Protein AF-A0AAD8SFW3-F1 (afdb_monomer_lite)

Foldseek 3Di:
DDDDDDDDDDDDDDDDDDDDDDDDDDDDDDDDDDDDDDDDDDDDPPPPPPDPPPDDPDDFDKDKAAAAADDALEKEKQKAKDFDPPVPLKIKIWMFIAHNLLDTAKIKIAIDGRDDRLARRLVNLLVSLVVCCVPPLATEYEYEYAPPVNLCVLVVVDDDDPDDPVSSVSSNVSCVSYPHYDYDYGHPVHSVLRVVSHVVNVVDPDIDMDGGPDDDDPSSVVSSVCNSVGPIDMDGDDDDPDDDPDDDDDDDDDDDDDDPVVCVVVLVPDFQEDEQQPPAQQQPALRQVSHHCCVQQVLQSVQFDPVNSVDHTLNNVLVVCVVVRSDPDRDPSNVVSCVVCVSSSPRYDHDYD

Radius of gyration: 29.48 Å; chains: 1; bounding box: 60×70×90 Å

pLDDT: mean 71.52, std 24.89, range [21.16, 98.81]

Structure (mmCIF, N/CA/C/O backbone):
data_AF-A0AAD8SFW3-F1
#
_entry.id   AF-A0AAD8SFW3-F1
#
loop_
_atom_site.group_PDB
_atom_site.id
_atom_site.type_symbol
_atom_site.label_atom_id
_atom_site.label_alt_id
_atom_site.label_comp_id
_atom_site.label_asym_id
_atom_site.label_entity_id
_atom_site.label_seq_id
_atom_site.pdbx_PDB_ins_code
_atom_site.Cartn_x
_atom_site.Cartn_y
_atom_site.Cartn_z
_atom_site.occupancy
_atom_site.B_iso_or_equiv
_atom_site.auth_seq_id
_atom_site.auth_comp_id
_atom_site.auth_asym_id
_atom_site.auth_atom_id
_atom_site.pdbx_PDB_model_num
ATOM 1 N N . MET A 1 1 ? 11.409 6.022 -32.462 1.00 31.89 1 MET A N 1
ATOM 2 C CA . MET A 1 1 ? 11.785 7.449 -32.477 1.00 31.89 1 MET A CA 1
ATOM 3 C C . MET A 1 1 ? 10.819 8.184 -33.381 1.00 31.89 1 MET A C 1
ATOM 5 O O . MET A 1 1 ? 10.767 7.868 -34.560 1.00 31.89 1 MET A O 1
ATOM 9 N N . ALA A 1 2 ? 10.057 9.120 -32.831 1.00 23.20 2 ALA A N 1
ATOM 10 C CA . ALA A 1 2 ? 9.425 10.184 -33.595 1.00 23.20 2 ALA A CA 1
ATOM 11 C C . ALA A 1 2 ? 9.754 11.483 -32.854 1.00 23.20 2 ALA A C 1
ATOM 13 O O . ALA A 1 2 ? 9.247 11.713 -31.761 1.00 23.20 2 ALA A O 1
ATOM 14 N N . CYS A 1 3 ? 10.660 12.269 -33.429 1.00 22.59 3 CYS A N 1
ATOM 15 C CA . CYS A 1 3 ? 10.804 13.694 -33.163 1.00 22.59 3 CYS A CA 1
ATOM 16 C C . CYS A 1 3 ? 10.532 14.407 -34.487 1.00 22.59 3 CYS A C 1
ATOM 18 O O . CYS A 1 3 ? 10.981 13.957 -35.543 1.00 22.59 3 CYS A O 1
ATOM 20 N N . LEU A 1 4 ? 9.746 15.475 -34.401 1.00 23.44 4 LEU A N 1
ATOM 21 C CA . LEU A 1 4 ? 9.366 16.354 -35.497 1.00 23.44 4 LEU A CA 1
ATOM 22 C C . LEU A 1 4 ? 10.512 17.299 -35.904 1.00 23.44 4 LEU A C 1
ATOM 24 O O . LEU A 1 4 ? 11.440 17.549 -35.139 1.00 23.44 4 LEU A O 1
ATOM 28 N N . LEU A 1 5 ? 10.366 17.775 -37.145 1.00 21.16 5 LEU A N 1
ATOM 29 C CA . LEU A 1 5 ? 11.136 18.738 -37.954 1.00 21.16 5 LEU A CA 1
ATOM 30 C C . LEU A 1 5 ? 11.333 20.104 -37.245 1.00 21.16 5 LEU A C 1
ATOM 32 O O . LEU A 1 5 ? 10.728 20.318 -36.201 1.00 21.16 5 LEU A O 1
ATOM 36 N N . VAL A 1 6 ? 12.194 21.044 -37.684 1.00 24.83 6 VAL A N 1
ATOM 37 C CA . VAL A 1 6 ? 12.103 22.014 -38.824 1.00 24.83 6 VAL A CA 1
ATOM 38 C C . VAL A 1 6 ? 13.422 22.876 -38.830 1.00 24.83 6 VAL A C 1
ATOM 40 O O . VAL A 1 6 ? 14.080 22.873 -37.791 1.00 24.83 6 VAL A O 1
ATOM 43 N N . PRO A 1 7 ? 13.786 23.759 -39.805 1.00 27.58 7 PRO A N 1
ATOM 44 C CA . PRO A 1 7 ? 13.896 23.710 -41.274 1.00 27.58 7 PRO A CA 1
ATOM 45 C C . PRO A 1 7 ? 15.329 23.991 -41.818 1.00 27.58 7 PRO A C 1
ATOM 47 O O . PRO A 1 7 ? 16.281 24.289 -41.104 1.00 27.58 7 PRO A O 1
ATOM 50 N N . TYR A 1 8 ? 15.401 23.943 -43.148 1.00 24.30 8 TYR A N 1
ATOM 51 C CA . TYR A 1 8 ? 16.516 24.089 -44.082 1.00 24.30 8 TYR A CA 1
ATOM 52 C C . TYR A 1 8 ? 16.618 25.523 -44.665 1.00 24.30 8 TYR A C 1
ATOM 54 O O . TYR A 1 8 ? 15.587 26.139 -44.925 1.00 24.30 8 TYR A O 1
ATOM 62 N N . PHE A 1 9 ? 17.832 25.990 -44.982 1.00 26.64 9 PHE A N 1
ATOM 63 C CA . PHE A 1 9 ? 18.164 27.007 -46.008 1.00 26.64 9 PHE A CA 1
ATOM 64 C C . PHE A 1 9 ? 19.494 26.532 -46.657 1.00 26.64 9 PHE A C 1
ATOM 66 O O . PHE A 1 9 ? 20.459 26.325 -45.932 1.00 26.64 9 PHE A O 1
ATOM 73 N N . ALA A 1 10 ? 19.515 26.010 -47.900 1.00 27.00 10 ALA A N 1
ATOM 74 C CA . ALA A 1 10 ? 19.710 26.709 -49.196 1.00 27.00 10 ALA A CA 1
ATOM 75 C C . ALA A 1 10 ? 21.107 27.385 -49.313 1.00 27.00 10 ALA A C 1
ATOM 77 O O . ALA A 1 10 ? 21.409 28.221 -48.475 1.00 27.00 10 ALA A O 1
ATOM 78 N N . GLN A 1 11 ? 22.025 27.158 -50.274 1.00 30.61 11 GLN A N 1
ATOM 79 C CA . GLN A 1 11 ? 22.131 26.445 -51.572 1.00 30.61 11 GLN A CA 1
ATOM 80 C C . GLN A 1 11 ? 23.660 26.156 -51.871 1.00 30.61 11 GLN A C 1
ATOM 82 O O . GLN A 1 11 ? 24.417 26.035 -50.913 1.00 30.61 11 GLN A O 1
ATOM 87 N N . PRO A 1 12 ? 24.185 26.076 -53.124 1.00 36.91 12 PRO A N 1
ATOM 88 C CA . PRO A 1 12 ? 24.335 24.847 -53.926 1.00 36.91 12 PRO A CA 1
ATOM 89 C C . PRO A 1 12 ? 25.779 24.625 -54.437 1.00 36.91 12 PRO A C 1
ATOM 91 O O . PRO A 1 12 ? 26.461 25.595 -54.719 1.00 36.91 12 PRO A O 1
ATOM 94 N N . TRP A 1 13 ? 26.227 23.397 -54.722 1.00 28.86 13 TRP A N 1
ATOM 95 C CA . TRP A 1 13 ? 27.316 23.200 -55.700 1.00 28.86 13 TRP A CA 1
ATOM 96 C C . TRP A 1 13 ? 27.111 21.930 -56.532 1.00 28.86 13 TRP A C 1
ATOM 98 O O . TRP A 1 13 ? 26.645 20.899 -56.051 1.00 28.86 13 TRP A O 1
ATOM 108 N N . CYS A 1 14 ? 27.403 22.103 -57.818 1.00 29.02 14 CYS A N 1
ATOM 109 C CA . CYS A 1 14 ? 27.138 21.254 -58.969 1.00 29.02 14 CYS A CA 1
ATOM 110 C C . CYS A 1 14 ? 28.052 20.023 -59.065 1.00 29.02 14 CYS A C 1
ATOM 112 O O . CYS A 1 14 ? 29.173 20.035 -58.565 1.00 29.02 14 CYS A O 1
ATOM 114 N N . GLY A 1 15 ? 27.622 19.032 -59.855 1.00 31.25 15 GLY A N 1
ATOM 115 C CA . GLY A 1 15 ? 28.530 18.089 -60.518 1.00 31.25 15 GLY A CA 1
ATOM 116 C C . GLY A 1 15 ? 28.083 16.633 -60.444 1.00 31.25 15 GLY A C 1
ATOM 117 O O . GLY A 1 15 ? 28.417 15.925 -59.502 1.00 31.25 15 GLY A O 1
ATOM 118 N N . ALA A 1 16 ? 27.360 16.172 -61.465 1.00 35.22 16 ALA A N 1
ATOM 119 C CA . ALA A 1 16 ? 27.110 14.752 -61.700 1.00 35.22 16 ALA A CA 1
ATOM 120 C C . ALA A 1 16 ? 28.312 14.103 -62.419 1.00 35.22 16 ALA A C 1
ATOM 122 O O . ALA A 1 16 ? 28.807 14.690 -63.383 1.00 35.22 16 ALA A O 1
ATOM 123 N N . PRO A 1 17 ? 28.749 12.891 -62.027 1.00 41.34 17 PRO A N 1
ATOM 124 C CA . PRO A 1 17 ? 29.583 12.037 -62.868 1.00 41.34 17 PRO A CA 1
ATOM 125 C C . PRO A 1 17 ? 28.771 10.942 -63.613 1.00 41.34 17 PRO A C 1
ATOM 127 O O . PRO A 1 17 ? 27.647 10.628 -63.215 1.00 41.34 17 PRO A O 1
ATOM 130 N N . PRO A 1 18 ? 29.323 10.388 -64.716 1.00 39.62 18 PRO A N 1
ATOM 131 C CA . PRO A 1 18 ? 28.601 9.679 -65.786 1.00 39.62 18 PRO A CA 1
ATOM 132 C C . PRO A 1 18 ? 28.356 8.172 -65.524 1.00 39.62 18 PRO A C 1
ATOM 134 O O . PRO A 1 18 ? 28.901 7.613 -64.570 1.00 39.62 18 PRO A O 1
ATOM 137 N N . PRO A 1 19 ? 27.550 7.490 -66.373 1.00 37.00 19 PRO A N 1
ATOM 138 C CA . PRO A 1 19 ? 27.177 6.087 -66.181 1.00 37.00 19 PRO A CA 1
ATOM 139 C C . PRO A 1 19 ? 28.308 5.116 -66.552 1.00 37.00 19 PRO A C 1
ATOM 141 O O . PRO A 1 19 ? 28.895 5.206 -67.629 1.00 37.00 19 PRO A O 1
ATOM 144 N N . PHE A 1 20 ? 28.571 4.138 -65.680 1.00 35.88 20 PHE A N 1
ATOM 145 C CA . PHE A 1 20 ? 29.463 3.015 -65.975 1.00 35.88 20 PHE A CA 1
ATOM 146 C C . PHE A 1 20 ? 28.737 1.938 -66.792 1.00 35.88 20 PHE A C 1
ATOM 148 O O . PHE A 1 20 ? 27.695 1.418 -66.393 1.00 35.88 20 PHE A O 1
ATOM 155 N N . GLN A 1 21 ? 29.325 1.616 -67.942 1.00 32.81 21 GLN A N 1
ATOM 156 C CA . GLN A 1 21 ? 28.931 0.547 -68.852 1.00 32.81 21 GLN A CA 1
ATOM 157 C C . GLN A 1 21 ? 29.228 -0.833 -68.242 1.00 32.81 21 GLN A C 1
ATOM 159 O O . GLN A 1 21 ? 30.317 -1.078 -67.725 1.00 32.81 21 GLN A O 1
ATOM 164 N N . LEU A 1 22 ? 28.260 -1.745 -68.343 1.00 35.44 22 LEU A N 1
ATOM 165 C CA . LEU A 1 22 ? 28.424 -3.174 -68.074 1.00 35.44 22 LEU A CA 1
ATOM 166 C C . LEU A 1 22 ? 29.037 -3.854 -69.306 1.00 35.44 22 LEU A C 1
ATOM 168 O O . LEU A 1 22 ? 28.441 -3.832 -70.381 1.00 35.44 22 LEU A O 1
ATOM 172 N N . ALA A 1 23 ? 30.191 -4.497 -69.131 1.00 34.91 23 ALA A N 1
ATOM 173 C CA . ALA A 1 23 ? 30.718 -5.496 -70.059 1.00 34.91 23 ALA A CA 1
ATOM 174 C C . ALA A 1 23 ? 30.556 -6.902 -69.438 1.00 34.91 23 ALA A C 1
ATOM 176 O O . ALA A 1 23 ? 30.765 -7.053 -68.231 1.00 34.91 23 ALA A O 1
ATOM 177 N N . PRO A 1 24 ? 30.175 -7.932 -70.216 1.00 36.75 24 PRO A N 1
ATOM 178 C CA . PRO A 1 24 ? 29.921 -9.274 -69.702 1.00 36.75 24 PRO A CA 1
ATOM 179 C C . PRO A 1 24 ? 31.229 -10.057 -69.520 1.00 36.75 24 PRO A C 1
ATOM 181 O O . PRO A 1 24 ? 32.057 -10.124 -70.428 1.00 36.75 24 PRO A O 1
ATOM 184 N N . THR A 1 25 ? 31.405 -10.692 -68.362 1.00 39.25 25 THR A N 1
ATOM 185 C CA . THR A 1 25 ? 32.461 -11.690 -68.144 1.00 39.25 25 THR A CA 1
ATOM 186 C C . THR A 1 25 ? 31.960 -13.092 -68.520 1.00 39.25 25 THR A C 1
ATOM 188 O O . THR A 1 25 ? 30.795 -13.418 -68.277 1.00 39.25 25 THR A O 1
ATOM 191 N N . PRO A 1 26 ? 32.807 -13.941 -69.130 1.00 35.34 26 PRO A N 1
ATOM 192 C CA . PRO A 1 26 ? 32.403 -15.262 -69.590 1.00 35.34 26 PRO A CA 1
ATOM 193 C C . PRO A 1 26 ? 32.266 -16.266 -68.438 1.00 35.34 26 PRO A C 1
ATOM 195 O O . PRO A 1 26 ? 33.060 -16.313 -67.499 1.00 35.34 26 PRO A O 1
ATOM 198 N N . TYR A 1 27 ? 31.234 -17.093 -68.572 1.00 35.59 27 TYR A N 1
ATOM 199 C CA . TYR A 1 27 ? 30.859 -18.208 -67.713 1.00 35.59 27 TYR A CA 1
ATOM 200 C C . TYR A 1 27 ? 31.975 -19.267 -67.689 1.00 35.59 27 TYR A C 1
ATOM 202 O O . TYR A 1 27 ? 32.195 -19.960 -68.680 1.00 35.59 27 TYR A O 1
ATOM 210 N N . GLN A 1 28 ? 32.680 -19.406 -66.563 1.00 37.94 28 GLN A N 1
ATOM 211 C CA . GLN A 1 28 ? 33.540 -20.562 -66.309 1.00 37.94 28 GLN A CA 1
ATOM 212 C C . GLN A 1 28 ? 32.810 -21.557 -65.404 1.00 37.94 28 GLN A C 1
ATOM 214 O O . GLN A 1 28 ? 32.357 -21.242 -64.304 1.00 37.94 28 GLN A O 1
ATOM 219 N N . SER A 1 29 ? 32.677 -22.767 -65.933 1.00 36.91 29 SER A N 1
ATOM 220 C CA . SER A 1 29 ? 32.049 -23.945 -65.348 1.00 36.91 29 SER A CA 1
ATOM 221 C C . SER A 1 29 ? 32.634 -24.313 -63.983 1.00 36.91 29 SER A C 1
ATOM 223 O O . SER A 1 29 ? 33.841 -24.489 -63.822 1.00 36.91 29 SER A O 1
ATOM 225 N N . ARG A 1 30 ? 31.739 -24.479 -63.008 1.00 38.41 30 ARG A N 1
ATOM 226 C CA . ARG A 1 30 ? 32.016 -24.920 -61.639 1.00 38.41 30 ARG A CA 1
ATOM 227 C C . ARG A 1 30 ? 32.272 -26.437 -61.613 1.00 38.41 30 ARG A C 1
ATOM 229 O O . ARG A 1 30 ? 31.431 -27.170 -62.130 1.00 38.41 30 ARG A O 1
ATOM 236 N N . PRO A 1 31 ? 33.349 -26.942 -60.986 1.00 35.19 31 PRO A N 1
ATOM 237 C CA . PRO A 1 31 ? 33.505 -28.375 -60.778 1.00 35.19 31 PRO A CA 1
ATOM 238 C C . PRO A 1 31 ? 32.542 -28.867 -59.688 1.00 35.19 31 PRO A C 1
ATOM 240 O O . PRO A 1 31 ? 32.477 -28.325 -58.583 1.00 35.19 31 PRO A O 1
ATOM 243 N N . THR A 1 32 ? 31.767 -29.894 -60.027 1.00 38.81 32 THR A N 1
ATOM 244 C CA . THR A 1 32 ? 30.905 -30.662 -59.126 1.00 38.81 32 THR A CA 1
ATOM 245 C C . THR A 1 32 ? 31.756 -31.605 -58.278 1.00 38.81 32 THR A C 1
ATOM 247 O O . THR A 1 32 ? 32.408 -32.494 -58.821 1.00 38.81 32 THR A O 1
ATOM 250 N N . PHE A 1 33 ? 31.734 -31.441 -56.955 1.00 39.50 33 PHE A N 1
ATOM 251 C CA . PHE A 1 33 ? 32.296 -32.420 -56.022 1.00 39.50 33 PHE A CA 1
ATOM 252 C C . PHE A 1 33 ? 31.207 -33.419 -55.593 1.00 39.50 33 PHE A C 1
ATOM 254 O O . PHE A 1 33 ? 30.096 -32.985 -55.273 1.00 39.50 33 PHE A O 1
ATOM 261 N N . PRO A 1 34 ? 31.487 -34.736 -55.579 1.00 37.38 34 PRO A N 1
ATOM 262 C CA . PRO A 1 34 ? 30.536 -35.738 -55.118 1.00 37.38 34 PRO A CA 1
ATOM 263 C C . PRO A 1 34 ? 30.341 -35.670 -53.598 1.00 37.38 34 PRO A C 1
ATOM 265 O O . PRO A 1 34 ? 31.272 -35.429 -52.830 1.00 37.38 34 PRO A O 1
ATOM 268 N N . CYS A 1 35 ? 29.092 -35.882 -53.190 1.00 39.84 35 CYS A N 1
ATOM 269 C CA . CY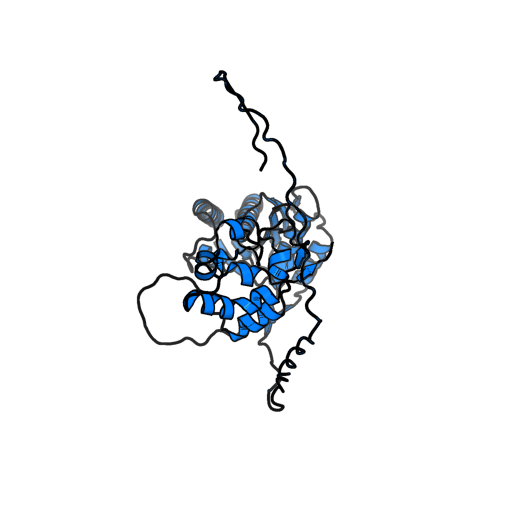S A 1 35 ? 28.620 -35.887 -51.814 1.00 39.84 35 CYS A CA 1
ATOM 270 C C . CYS A 1 35 ? 29.275 -37.034 -51.026 1.00 39.84 35 CYS A C 1
ATOM 272 O O . CYS A 1 35 ? 28.999 -38.203 -51.292 1.00 39.84 35 CYS A O 1
ATOM 274 N N . SER A 1 36 ? 30.134 -36.707 -50.061 1.00 42.06 36 SER A N 1
ATOM 275 C CA . SER A 1 36 ? 30.595 -37.639 -49.034 1.00 42.06 36 SER A CA 1
ATOM 276 C C . SER A 1 36 ? 29.879 -37.348 -47.712 1.00 42.06 36 SER A C 1
ATOM 278 O O . SER A 1 36 ? 29.764 -36.213 -47.251 1.00 42.06 36 SER A O 1
ATOM 280 N N . SER A 1 37 ? 29.337 -38.423 -47.150 1.00 45.81 37 SER A N 1
ATOM 281 C CA . SER A 1 37 ? 28.592 -38.549 -45.899 1.00 45.81 37 SER A CA 1
ATOM 282 C C . SER A 1 37 ? 29.143 -37.702 -44.747 1.00 45.81 37 SER A C 1
ATOM 284 O O . SER A 1 37 ? 30.273 -37.900 -44.300 1.00 45.81 37 SER A O 1
ATOM 286 N N . SER A 1 38 ? 28.309 -36.807 -44.216 1.00 42.53 38 SER A N 1
ATOM 287 C CA . SER A 1 38 ? 28.567 -36.124 -42.946 1.00 42.53 38 SER A CA 1
ATOM 288 C C . SER A 1 38 ? 28.472 -37.127 -41.785 1.00 42.53 38 SER A C 1
ATOM 290 O O . SER A 1 38 ? 27.489 -37.869 -41.730 1.00 42.53 38 SER A O 1
ATOM 292 N N . PRO A 1 39 ? 29.435 -37.179 -40.847 1.00 44.53 39 PRO A N 1
ATOM 293 C CA . PRO A 1 39 ? 29.299 -38.017 -39.663 1.00 44.53 39 PRO A CA 1
ATOM 294 C C . PRO A 1 39 ? 28.184 -37.468 -38.765 1.00 44.53 39 PRO A C 1
ATOM 296 O O . PRO A 1 39 ? 28.120 -36.270 -38.483 1.00 44.53 39 PRO A O 1
ATOM 299 N N . SER A 1 40 ? 27.291 -38.353 -38.325 1.00 47.62 40 SER A N 1
ATOM 300 C CA . SER A 1 40 ? 26.249 -38.055 -37.343 1.00 47.62 40 SER A CA 1
ATOM 301 C C . SER A 1 40 ? 26.862 -37.532 -36.035 1.00 47.62 40 SER A C 1
ATOM 303 O O . SER A 1 40 ? 27.900 -38.049 -35.610 1.00 47.62 40 SER A O 1
ATOM 305 N N . PRO A 1 41 ? 26.239 -36.541 -35.370 1.00 43.41 41 PRO A N 1
ATOM 306 C CA . PRO A 1 41 ? 26.734 -36.038 -34.094 1.00 43.41 41 PRO A CA 1
ATOM 307 C C . PRO A 1 41 ? 26.758 -37.166 -33.049 1.00 43.41 41 PRO A C 1
ATOM 309 O O . PRO A 1 41 ? 25.854 -38.008 -33.047 1.00 43.41 41 PRO A O 1
ATOM 312 N N . PRO A 1 42 ? 27.763 -37.203 -32.154 1.00 45.94 42 PRO A N 1
ATOM 313 C CA . PRO A 1 42 ? 27.807 -38.201 -31.094 1.00 45.94 42 PRO A CA 1
ATOM 314 C C . PRO A 1 42 ? 26.565 -38.071 -30.195 1.00 45.94 42 PRO A C 1
ATOM 316 O O . PRO A 1 42 ? 26.091 -36.951 -29.963 1.00 45.94 42 PRO A O 1
ATOM 319 N N . PRO A 1 43 ? 26.019 -39.188 -29.679 1.00 43.66 43 PRO A N 1
ATOM 320 C CA . PRO A 1 43 ? 24.893 -39.140 -28.760 1.00 43.66 43 PRO A CA 1
ATOM 321 C C . PRO A 1 43 ? 25.272 -38.317 -27.525 1.00 43.66 43 PRO A C 1
ATOM 323 O O . PRO A 1 43 ? 26.345 -38.490 -26.943 1.00 43.66 43 PRO A O 1
ATOM 326 N N . LYS A 1 44 ? 24.387 -37.393 -27.136 1.00 38.19 44 LYS A N 1
ATOM 327 C CA . LYS A 1 44 ? 24.544 -36.603 -25.911 1.00 38.19 44 LYS A CA 1
ATOM 328 C C . LYS A 1 44 ? 24.658 -37.569 -24.723 1.00 38.19 44 LYS A C 1
ATOM 330 O O . LYS A 1 44 ? 23.813 -38.460 -24.626 1.00 38.19 44 LYS A O 1
ATOM 335 N N . PRO A 1 45 ? 25.631 -37.407 -23.809 1.00 32.50 45 PRO A N 1
ATOM 336 C CA . PRO A 1 45 ? 25.650 -38.188 -22.582 1.00 32.50 45 PRO A CA 1
ATOM 337 C C . PRO A 1 45 ? 24.355 -37.920 -21.809 1.00 32.50 45 PRO A C 1
ATOM 339 O O . PRO A 1 45 ? 24.081 -36.798 -21.378 1.00 32.50 45 PRO A O 1
ATOM 342 N N . SER A 1 46 ? 23.528 -38.954 -21.676 1.00 36.00 46 SER A N 1
ATOM 343 C CA . SER A 1 46 ? 22.351 -38.947 -20.820 1.00 36.00 46 SER A CA 1
ATOM 344 C C . SER A 1 46 ? 22.824 -39.016 -19.372 1.00 36.00 46 SER A C 1
ATOM 346 O O . SER A 1 46 ? 22.975 -40.096 -18.802 1.00 36.00 46 SER A O 1
ATOM 348 N N . TYR A 1 47 ? 23.099 -37.864 -18.769 1.00 32.53 47 TYR A N 1
ATOM 349 C CA . TYR A 1 47 ? 23.270 -37.787 -17.325 1.00 32.53 47 TYR A CA 1
ATOM 350 C C . TYR A 1 47 ? 21.895 -37.949 -16.673 1.00 32.53 47 TYR A C 1
ATOM 352 O O . TYR A 1 47 ? 21.176 -36.977 -16.452 1.00 32.53 47 TYR A O 1
ATOM 360 N N . SER A 1 48 ? 21.505 -39.190 -16.379 1.00 37.78 48 SER A N 1
ATOM 361 C CA . SER A 1 48 ? 20.452 -39.441 -15.402 1.00 37.78 48 SER A CA 1
ATOM 362 C C . SER A 1 48 ? 21.028 -39.115 -14.026 1.00 37.78 48 SER A C 1
ATOM 364 O O . SER A 1 48 ? 21.785 -39.905 -13.460 1.00 37.78 48 SER A O 1
ATOM 366 N N . PHE A 1 49 ? 20.698 -37.946 -13.481 1.00 34.78 49 PHE A N 1
ATOM 367 C CA . PHE A 1 49 ? 20.857 -37.715 -12.050 1.00 34.78 49 PHE A CA 1
ATOM 368 C C . PHE A 1 49 ? 19.864 -38.630 -11.328 1.00 34.78 49 PHE A C 1
ATOM 370 O O . PHE A 1 49 ? 18.706 -38.279 -11.122 1.00 34.78 49 PHE A O 1
ATOM 377 N N . SER A 1 50 ? 20.308 -39.838 -10.982 1.00 42.00 50 SER A N 1
ATOM 378 C CA . SER A 1 50 ? 19.619 -40.663 -9.998 1.00 42.00 50 SER A CA 1
ATOM 379 C C . SER A 1 50 ? 19.739 -39.940 -8.662 1.00 42.00 50 SER A C 1
ATOM 381 O O . SER A 1 50 ? 20.809 -39.944 -8.054 1.00 42.00 50 SER A O 1
ATOM 383 N N . LEU A 1 51 ? 18.664 -39.287 -8.218 1.00 43.34 51 LEU A N 1
ATOM 384 C CA . LEU A 1 51 ? 18.564 -38.801 -6.844 1.00 43.34 51 LEU A CA 1
ATOM 385 C C . LEU A 1 51 ? 18.806 -39.993 -5.909 1.00 43.34 51 LEU A C 1
ATOM 387 O O . LEU A 1 51 ? 18.237 -41.065 -6.118 1.00 43.34 51 LEU A O 1
ATOM 391 N N . SER A 1 52 ? 19.691 -39.837 -4.922 1.00 43.72 52 SER A N 1
ATOM 392 C CA . SER A 1 52 ? 19.967 -40.905 -3.961 1.00 43.72 52 SER A CA 1
ATOM 393 C C . SER A 1 52 ? 18.658 -41.360 -3.303 1.00 43.72 52 SER A C 1
ATOM 395 O O . SER A 1 52 ? 17.940 -40.508 -2.778 1.00 43.72 52 SER A O 1
ATOM 397 N N . PRO A 1 53 ? 18.363 -42.671 -3.233 1.00 53.06 53 PRO A N 1
ATOM 398 C CA . PRO A 1 53 ? 17.174 -43.187 -2.546 1.00 53.06 53 PRO A CA 1
ATOM 399 C C . PRO A 1 53 ? 17.154 -42.895 -1.031 1.00 53.06 53 PRO A C 1
ATOM 401 O O . PRO A 1 53 ? 16.148 -43.134 -0.375 1.00 53.06 53 PRO A O 1
ATOM 404 N N . ALA A 1 54 ? 18.251 -42.354 -0.484 1.00 53.38 54 ALA A N 1
ATOM 405 C CA . ALA A 1 54 ? 18.390 -41.888 0.895 1.00 53.38 54 ALA A CA 1
ATOM 406 C C . ALA A 1 54 ? 18.178 -40.367 1.078 1.00 53.38 54 ALA A C 1
ATOM 408 O O . ALA A 1 54 ? 18.384 -39.854 2.176 1.00 53.38 54 ALA A O 1
ATOM 409 N N . ALA A 1 55 ? 17.830 -39.617 0.025 1.00 41.66 55 ALA A N 1
ATOM 410 C CA . ALA A 1 55 ? 17.512 -38.200 0.168 1.00 41.66 55 ALA A CA 1
ATOM 411 C C . ALA A 1 55 ? 16.145 -38.055 0.853 1.00 41.66 55 ALA A C 1
ATOM 413 O O . ALA A 1 55 ? 15.121 -38.422 0.276 1.00 41.66 55 ALA A O 1
ATOM 414 N N . GLU A 1 56 ? 16.124 -37.525 2.079 1.00 49.44 56 GLU A N 1
ATOM 415 C CA . GLU A 1 56 ? 14.859 -37.172 2.722 1.00 49.44 56 GLU A CA 1
ATOM 416 C C . GLU A 1 56 ? 14.079 -36.173 1.849 1.00 49.44 56 GLU A C 1
ATOM 418 O O . GLU A 1 56 ? 14.692 -35.287 1.235 1.00 49.44 56 GLU A O 1
ATOM 423 N N . PRO A 1 57 ? 12.736 -36.281 1.781 1.00 48.88 57 PRO A N 1
ATOM 424 C CA . PRO A 1 57 ? 11.922 -35.326 1.048 1.00 48.88 57 PRO A CA 1
ATOM 425 C C . PRO A 1 57 ? 12.233 -33.912 1.530 1.00 48.88 57 PRO A C 1
ATOM 427 O O . PRO A 1 57 ? 12.210 -33.640 2.731 1.00 48.88 57 PRO A O 1
ATOM 430 N N . PHE A 1 58 ? 12.506 -32.998 0.600 1.00 48.12 58 PHE A N 1
ATOM 431 C CA . PHE A 1 58 ? 12.685 -31.594 0.945 1.00 48.12 58 PHE A CA 1
ATOM 432 C C . PHE A 1 58 ? 11.424 -31.085 1.655 1.00 48.12 58 PHE A C 1
ATOM 434 O O . PHE A 1 58 ? 10.373 -30.936 1.033 1.00 48.12 58 PHE A O 1
ATOM 441 N N . GLN A 1 59 ? 11.535 -30.814 2.958 1.00 54.56 59 GLN A N 1
ATOM 442 C CA . GLN A 1 59 ? 10.488 -30.164 3.736 1.00 54.56 59 GLN A CA 1
ATOM 443 C C . GLN A 1 59 ? 10.793 -28.666 3.821 1.00 54.56 59 GLN A C 1
ATOM 445 O O . GLN A 1 59 ? 11.652 -28.250 4.610 1.00 54.56 59 GLN A O 1
ATOM 450 N N . PRO A 1 60 ? 10.140 -27.826 2.999 1.00 64.00 60 PRO A N 1
ATOM 451 C CA . PRO A 1 60 ? 10.330 -26.391 3.093 1.00 64.00 60 PRO A CA 1
ATOM 452 C C . PRO A 1 60 ? 9.902 -25.909 4.478 1.00 64.00 60 PRO A C 1
ATOM 454 O O . PRO A 1 60 ? 8.829 -26.257 4.965 1.00 64.00 60 PRO A O 1
ATOM 457 N N . ARG A 1 61 ? 10.713 -25.048 5.103 1.00 75.69 61 ARG A N 1
ATOM 458 C CA . ARG A 1 61 ? 10.254 -24.322 6.291 1.00 75.69 61 ARG A CA 1
ATOM 459 C C . ARG A 1 61 ? 9.067 -23.468 5.881 1.00 75.69 61 ARG A C 1
ATOM 461 O O . ARG A 1 61 ? 9.183 -22.694 4.938 1.00 75.69 61 ARG A O 1
ATOM 468 N N . THR A 1 62 ? 7.964 -23.566 6.599 1.00 79.81 62 THR A N 1
ATOM 469 C CA . THR A 1 62 ? 6.780 -22.743 6.354 1.00 79.81 62 THR A CA 1
ATOM 470 C C . THR A 1 62 ? 6.499 -21.836 7.539 1.00 79.81 62 THR A C 1
ATOM 472 O O . THR A 1 62 ? 6.726 -22.217 8.685 1.00 79.81 62 THR A O 1
ATOM 475 N N . THR A 1 63 ? 5.976 -20.644 7.274 1.00 85.12 63 THR A N 1
ATOM 476 C CA . THR A 1 63 ? 5.356 -19.783 8.281 1.00 85.12 63 THR A CA 1
ATOM 477 C C . THR A 1 63 ? 3.901 -19.555 7.918 1.00 85.12 63 THR A C 1
ATOM 479 O O . THR A 1 63 ? 3.546 -19.513 6.741 1.00 85.12 63 THR A O 1
ATOM 482 N N . THR A 1 64 ? 3.058 -19.398 8.930 1.00 90.12 64 THR A N 1
ATOM 483 C CA . THR A 1 64 ? 1.682 -18.957 8.711 1.00 90.12 64 THR A CA 1
ATOM 484 C C . THR A 1 64 ? 1.663 -17.435 8.666 1.00 90.12 64 THR A C 1
ATOM 486 O O . THR A 1 64 ? 2.248 -16.785 9.532 1.00 90.12 64 THR A O 1
ATOM 489 N N . VAL A 1 65 ? 1.020 -16.875 7.650 1.00 91.00 65 VAL A N 1
ATOM 490 C CA . VAL A 1 65 ? 0.755 -15.446 7.491 1.00 91.00 65 VAL A CA 1
ATOM 491 C C . VAL A 1 65 ? -0.734 -15.229 7.700 1.00 91.00 65 VAL A C 1
ATOM 493 O O . VAL A 1 65 ? -1.558 -15.939 7.129 1.00 91.00 65 VAL A O 1
ATOM 496 N N . GLN A 1 66 ? -1.074 -14.258 8.532 1.00 93.31 66 GLN A N 1
ATOM 497 C CA . GLN A 1 66 ? -2.446 -13.874 8.815 1.00 93.31 66 GLN A CA 1
ATOM 498 C C . GLN A 1 66 ? -2.456 -12.368 9.052 1.00 93.31 66 GLN A C 1
ATOM 500 O O . GLN A 1 66 ? -1.640 -11.868 9.831 1.00 93.31 66 GLN A O 1
ATOM 505 N N . TRP A 1 67 ? -3.363 -11.659 8.383 1.00 97.25 67 TRP A N 1
ATOM 506 C CA . TRP A 1 67 ? -3.606 -10.257 8.693 1.00 97.25 67 TRP A CA 1
ATOM 507 C C . TRP A 1 67 ? -4.262 -10.134 10.075 1.00 97.25 67 TRP A C 1
ATOM 509 O O . TRP A 1 67 ? -5.113 -10.945 10.441 1.00 97.25 67 TRP A O 1
ATOM 519 N N . GLN A 1 68 ? -3.858 -9.129 10.850 1.00 96.19 68 GLN A N 1
ATOM 520 C CA . GLN A 1 68 ? -4.413 -8.866 12.180 1.00 96.19 68 GLN A CA 1
ATOM 521 C C . GLN A 1 68 ? -5.021 -7.470 12.233 1.00 96.19 68 GLN A C 1
ATOM 523 O O . GLN A 1 68 ? -4.427 -6.519 11.720 1.00 96.19 68 GLN A O 1
ATOM 528 N N . ALA A 1 69 ? -6.168 -7.343 12.898 1.00 96.56 69 ALA A N 1
ATOM 529 C CA . ALA A 1 69 ? -6.758 -6.042 13.172 1.00 96.56 69 ALA A CA 1
ATOM 530 C C . ALA A 1 69 ? -5.840 -5.200 14.081 1.00 96.56 69 ALA A C 1
ATOM 532 O O . ALA A 1 69 ? -5.107 -5.765 14.900 1.00 96.56 69 ALA A O 1
ATOM 533 N N . PRO A 1 70 ? -5.817 -3.865 13.919 1.00 95.25 70 PRO A N 1
ATOM 534 C CA . PRO A 1 70 ? -5.105 -2.992 14.842 1.00 95.25 70 PRO A CA 1
ATOM 535 C C . PRO A 1 70 ? -5.734 -3.017 16.248 1.00 95.25 70 PRO A C 1
ATOM 537 O O . PRO A 1 70 ? -6.894 -3.406 16.396 1.00 95.25 70 PRO A O 1
ATOM 540 N N . PRO A 1 71 ? -5.001 -2.580 17.286 1.00 93.94 71 PRO A N 1
ATOM 541 C CA . PRO A 1 71 ? -5.564 -2.411 18.624 1.00 93.94 71 PRO A CA 1
ATOM 542 C C . PRO A 1 71 ? -6.681 -1.363 18.672 1.00 93.94 71 PRO A C 1
ATOM 544 O O . PRO A 1 71 ? -6.841 -0.552 17.758 1.00 93.94 71 PRO A O 1
ATOM 547 N N . ASP A 1 72 ? -7.437 -1.347 19.768 1.00 92.25 72 ASP A N 1
ATOM 548 C CA . ASP A 1 72 ? -8.479 -0.340 19.969 1.00 92.25 72 ASP A CA 1
ATOM 549 C C . ASP A 1 72 ? -7.905 1.089 20.005 1.00 92.25 72 ASP A C 1
ATOM 551 O O . ASP A 1 72 ? -6.790 1.322 20.475 1.00 92.25 72 ASP A O 1
ATOM 555 N N . GLY A 1 73 ? -8.648 2.047 19.447 1.00 87.50 73 GLY A N 1
ATOM 556 C CA . GLY A 1 73 ? -8.184 3.427 19.249 1.00 87.50 73 GLY A CA 1
ATOM 557 C C . GLY A 1 73 ? -7.142 3.622 18.130 1.00 87.50 73 GLY A C 1
ATOM 558 O O . GLY A 1 73 ? -6.693 4.751 17.910 1.00 87.50 73 GLY A O 1
ATOM 559 N N . CYS A 1 74 ? -6.773 2.561 17.402 1.00 94.75 74 CYS A N 1
ATOM 560 C CA . CYS A 1 74 ? -5.847 2.608 16.273 1.00 94.75 74 CYS A CA 1
ATOM 561 C C . CYS A 1 74 ? -6.561 2.401 14.931 1.00 94.75 74 CYS A C 1
ATOM 563 O O . CYS A 1 74 ? -7.472 1.581 14.806 1.00 94.75 74 CYS A O 1
ATOM 565 N N . VAL A 1 75 ? -6.103 3.122 13.906 1.00 97.50 75 VAL A N 1
ATOM 566 C CA . VAL A 1 75 ? -6.459 2.857 12.508 1.00 97.50 75 VAL A CA 1
ATOM 567 C C . VAL A 1 75 ? -5.262 2.260 11.779 1.00 97.50 75 VAL A C 1
ATOM 569 O O . VAL A 1 75 ? -4.128 2.721 11.932 1.00 97.50 75 VAL A O 1
ATOM 572 N N . LYS A 1 76 ? -5.512 1.226 10.972 1.00 98.69 76 LYS A N 1
ATOM 573 C CA . LYS A 1 76 ? -4.479 0.544 10.194 1.00 98.69 76 LYS A CA 1
ATOM 574 C C . LYS A 1 76 ? -4.551 0.908 8.722 1.00 98.69 76 LYS A C 1
ATOM 576 O O . LYS A 1 76 ? -5.598 0.708 8.117 1.00 98.69 76 LYS A O 1
ATOM 581 N N . ILE A 1 77 ? -3.438 1.348 8.142 1.00 98.81 77 ILE A N 1
ATOM 582 C CA . ILE A 1 77 ? -3.251 1.447 6.691 1.00 98.81 77 ILE A CA 1
ATOM 583 C C . ILE A 1 77 ? -2.563 0.176 6.200 1.00 98.81 77 ILE A C 1
ATOM 585 O O . ILE A 1 77 ? -1.486 -0.158 6.684 1.00 98.81 77 ILE A O 1
ATOM 589 N N . ASN A 1 78 ? -3.134 -0.473 5.191 1.00 98.81 78 ASN A N 1
ATOM 590 C CA . ASN A 1 78 ? -2.409 -1.383 4.308 1.00 98.81 78 ASN A CA 1
ATOM 591 C C . ASN A 1 78 ? -2.299 -0.729 2.929 1.00 98.81 78 ASN A C 1
ATOM 593 O O . ASN A 1 78 ? -3.312 -0.259 2.409 1.00 98.81 78 ASN A O 1
ATOM 597 N N . PHE A 1 79 ? -1.102 -0.677 2.352 1.00 98.75 79 PHE A N 1
ATOM 598 C CA . PHE A 1 79 ? -0.854 -0.061 1.045 1.00 98.75 79 PHE A CA 1
ATOM 599 C C . PHE A 1 79 ? -0.085 -1.016 0.130 1.00 98.75 79 PHE A C 1
ATOM 601 O O . PHE A 1 79 ? 0.603 -1.908 0.623 1.00 98.75 79 PHE A O 1
ATOM 608 N N . ASP A 1 80 ? -0.250 -0.838 -1.178 1.00 98.06 80 ASP A N 1
ATOM 609 C CA . ASP A 1 80 ? 0.476 -1.568 -2.217 1.00 98.06 80 ASP A CA 1
ATOM 610 C C . ASP A 1 80 ? 0.607 -0.707 -3.482 1.00 98.06 80 ASP A C 1
ATOM 612 O O . ASP A 1 80 ? -0.299 0.064 -3.838 1.00 98.06 80 ASP A O 1
ATOM 616 N N . GLY A 1 81 ? 1.732 -0.852 -4.174 1.00 94.88 81 GLY A N 1
ATOM 617 C CA . GLY A 1 81 ? 2.023 -0.192 -5.438 1.00 94.88 81 GLY A CA 1
ATOM 618 C C . GLY A 1 81 ? 2.543 -1.178 -6.475 1.00 94.88 81 GLY A C 1
ATOM 619 O O . GLY A 1 81 ? 3.511 -1.894 -6.247 1.00 94.88 81 GLY A O 1
ATOM 620 N N . SER A 1 82 ? 1.946 -1.173 -7.667 1.00 89.56 82 SER A N 1
ATOM 621 C CA . SER A 1 82 ? 2.282 -2.135 -8.717 1.00 89.56 82 SER A CA 1
ATOM 622 C C . SER A 1 82 ? 2.595 -1.472 -10.052 1.00 89.56 82 SER A C 1
ATOM 624 O O . SER A 1 82 ? 2.065 -0.418 -10.412 1.00 89.56 82 SER A O 1
ATOM 626 N N . MET A 1 83 ? 3.476 -2.136 -10.795 1.00 86.69 83 MET A N 1
ATOM 627 C CA . MET A 1 83 ? 3.941 -1.761 -12.123 1.00 86.69 83 MET A CA 1
ATOM 628 C C . MET A 1 83 ? 3.562 -2.856 -13.115 1.00 86.69 83 MET A C 1
ATOM 630 O O . MET A 1 83 ? 3.807 -4.036 -12.861 1.00 86.69 83 MET A O 1
ATOM 634 N N . TYR A 1 84 ? 3.034 -2.470 -14.274 1.00 72.75 84 TYR A N 1
ATOM 635 C CA . TYR A 1 84 ? 2.668 -3.413 -15.328 1.00 72.75 84 TYR A CA 1
ATOM 636 C C . TYR A 1 84 ? 3.650 -3.334 -16.497 1.00 72.75 84 TYR A C 1
ATOM 638 O O . TYR A 1 84 ? 3.860 -2.279 -17.098 1.00 72.75 84 TYR A O 1
ATOM 646 N N . TYR A 1 85 ? 4.231 -4.484 -16.841 1.00 69.50 85 TYR A N 1
ATOM 647 C CA . TYR A 1 85 ? 5.200 -4.641 -17.931 1.00 69.50 85 TYR A CA 1
ATOM 648 C C . TYR A 1 85 ? 4.538 -5.118 -19.237 1.00 69.50 85 TYR A C 1
ATOM 650 O O . TYR A 1 85 ? 5.121 -5.876 -20.003 1.00 69.50 85 TYR A O 1
ATOM 658 N N . ASP A 1 86 ? 3.312 -4.670 -19.506 1.00 68.88 86 ASP A N 1
ATOM 659 C CA . ASP A 1 86 ? 2.525 -4.975 -20.717 1.00 68.88 86 ASP A CA 1
ATOM 660 C C . ASP A 1 86 ? 2.850 -4.034 -21.901 1.00 68.88 86 ASP A C 1
ATOM 662 O O . ASP A 1 86 ? 2.104 -3.953 -22.874 1.00 68.88 86 ASP A O 1
ATOM 666 N N . GLY A 1 87 ? 3.938 -3.264 -21.800 1.00 61.25 87 GLY A N 1
ATOM 667 C CA . GLY A 1 87 ? 4.312 -2.231 -22.769 1.00 61.25 87 GLY A CA 1
ATOM 668 C C . GLY A 1 87 ? 3.544 -0.911 -22.627 1.00 61.25 87 GLY A C 1
ATOM 669 O O . GLY A 1 87 ? 3.927 0.071 -23.258 1.00 61.25 87 GLY A O 1
ATOM 670 N N . SER A 1 88 ? 2.514 -0.841 -21.773 1.00 67.44 88 SER A N 1
ATOM 671 C CA . SER A 1 88 ? 1.788 0.408 -21.496 1.00 67.44 88 SER A CA 1
ATOM 672 C C . SER A 1 88 ? 2.517 1.321 -20.506 1.00 67.44 88 SER A C 1
ATOM 674 O O . SER A 1 88 ? 2.218 2.513 -20.429 1.00 67.44 88 SER A O 1
ATOM 676 N N . GLY A 1 89 ? 3.446 0.758 -19.722 1.00 66.31 89 GLY A N 1
ATOM 677 C CA . GLY A 1 89 ? 4.131 1.449 -18.629 1.00 66.31 89 GLY A CA 1
ATOM 678 C C . GLY A 1 89 ? 3.201 1.841 -17.478 1.00 66.31 89 GLY A C 1
ATOM 679 O O . GLY A 1 89 ? 3.582 2.649 -16.639 1.00 66.31 89 GLY A O 1
ATOM 680 N N . ARG A 1 90 ? 1.967 1.329 -17.428 1.00 79.19 90 ARG A N 1
ATOM 681 C CA . ARG A 1 90 ? 1.004 1.725 -16.399 1.00 79.19 90 ARG A CA 1
ATOM 682 C C . ARG A 1 90 ? 1.488 1.323 -15.006 1.00 79.19 90 ARG A C 1
ATOM 684 O O . ARG A 1 90 ? 2.042 0.243 -14.807 1.00 79.19 90 ARG A O 1
ATOM 691 N N . ALA A 1 91 ? 1.219 2.204 -14.055 1.00 89.19 91 ALA A N 1
ATOM 692 C CA . ALA A 1 91 ? 1.421 1.989 -12.637 1.00 89.19 91 ALA A CA 1
ATOM 693 C C . ALA A 1 91 ? 0.091 2.205 -11.912 1.00 89.19 91 ALA A C 1
ATOM 695 O O . ALA A 1 91 ? -0.779 2.950 -12.385 1.00 89.19 91 ALA A O 1
ATOM 696 N N . SER A 1 92 ? -0.081 1.545 -10.780 1.00 94.25 92 SER A N 1
ATOM 697 C CA . SER A 1 92 ? -1.249 1.724 -9.929 1.00 94.25 92 SER A CA 1
ATOM 698 C C . SER A 1 92 ? -0.863 1.678 -8.468 1.00 94.25 92 SER A C 1
ATOM 700 O O . SER A 1 92 ? 0.152 1.095 -8.092 1.00 94.25 92 SER A O 1
ATOM 702 N N . ILE A 1 93 ? -1.713 2.289 -7.655 1.00 97.31 93 ILE A N 1
ATOM 703 C CA . ILE A 1 93 ? -1.625 2.247 -6.206 1.00 97.31 93 ILE A CA 1
ATOM 704 C C . ILE A 1 93 ? -2.972 1.825 -5.638 1.00 97.31 93 ILE A C 1
ATOM 706 O O . ILE A 1 93 ? -4.032 2.211 -6.147 1.00 97.31 93 ILE A O 1
ATOM 710 N N . GLY A 1 94 ? -2.922 1.049 -4.569 1.00 98.06 94 GLY A N 1
ATOM 711 C CA . GLY A 1 94 ? -4.083 0.616 -3.817 1.00 98.06 94 GLY A CA 1
ATOM 712 C C . GLY A 1 94 ? -3.811 0.688 -2.328 1.00 98.06 94 GLY A C 1
ATOM 713 O O . GLY A 1 94 ? -2.674 0.580 -1.873 1.00 98.06 94 GLY A O 1
ATOM 714 N N . GLY A 1 95 ? -4.865 0.876 -1.548 1.00 98.62 95 GLY A N 1
ATOM 715 C CA . GLY A 1 95 ? -4.721 0.822 -0.107 1.00 98.62 95 GLY A CA 1
ATOM 716 C C . GLY A 1 95 ? -6.032 0.949 0.634 1.00 98.62 95 GLY A C 1
ATOM 717 O O . GLY A 1 95 ? -7.041 1.419 0.109 1.00 98.62 95 GLY A O 1
ATOM 718 N N . VAL A 1 96 ? -6.009 0.493 1.877 1.00 98.81 96 VAL A N 1
ATOM 719 C CA . VAL A 1 96 ? -7.183 0.375 2.731 1.00 98.81 96 VAL A CA 1
ATOM 720 C C . VAL A 1 96 ? -6.855 0.850 4.141 1.00 98.81 96 VAL A C 1
ATOM 722 O O . VAL A 1 96 ? -5.786 0.554 4.670 1.00 98.81 96 VAL A O 1
ATOM 725 N N . ILE A 1 97 ? -7.788 1.580 4.746 1.00 98.75 97 ILE A N 1
ATOM 726 C CA . ILE A 1 97 ? -7.762 2.036 6.133 1.00 98.75 97 ILE A CA 1
ATOM 727 C C . ILE A 1 97 ? -8.828 1.260 6.900 1.00 98.75 97 ILE A C 1
ATOM 729 O O . ILE A 1 97 ? -9.994 1.252 6.496 1.00 98.75 97 ILE A O 1
ATOM 733 N N . ARG A 1 98 ? -8.435 0.597 7.989 1.00 98.06 98 ARG A N 1
ATOM 734 C CA . ARG A 1 98 ? -9.298 -0.288 8.784 1.00 98.06 98 ARG A CA 1
ATOM 735 C C . ARG A 1 98 ? -9.284 0.072 10.266 1.00 98.06 98 ARG A C 1
ATOM 737 O O . ARG A 1 98 ? -8.264 0.544 10.765 1.00 98.06 98 ARG A O 1
ATOM 744 N N . ASP A 1 99 ? -10.400 -0.162 10.950 1.00 96.56 99 ASP A N 1
ATOM 745 C CA . ASP A 1 99 ? -10.504 -0.023 12.410 1.00 96.56 99 ASP A CA 1
ATOM 746 C C . ASP A 1 99 ? -10.086 -1.302 13.159 1.00 96.56 99 ASP A C 1
ATOM 748 O O . ASP A 1 99 ? -9.705 -2.308 12.553 1.00 96.56 99 ASP A O 1
ATOM 752 N N . CYS A 1 100 ? -10.185 -1.265 14.490 1.00 95.94 100 CYS A N 1
ATOM 753 C CA . CYS A 1 100 ? -9.850 -2.365 15.396 1.00 95.94 100 CYS A CA 1
ATOM 754 C C . CYS A 1 100 ? -10.747 -3.609 15.264 1.00 95.94 100 CYS A C 1
ATOM 756 O O . CYS A 1 100 ? -10.388 -4.682 15.745 1.00 95.94 100 CYS A O 1
ATOM 758 N N . THR A 1 101 ? -11.884 -3.505 14.572 1.00 94.81 101 THR A N 1
ATOM 759 C CA . THR A 1 101 ? -12.756 -4.647 14.248 1.00 94.81 101 THR A CA 1
ATOM 760 C C . THR A 1 101 ? -12.415 -5.275 12.895 1.00 94.81 101 THR A C 1
ATOM 762 O O . THR A 1 101 ? -12.984 -6.295 12.511 1.00 94.81 101 THR A O 1
ATOM 765 N N . GLY A 1 102 ? -11.479 -4.672 12.156 1.00 94.25 102 GLY A N 1
ATOM 766 C CA . GLY A 1 102 ? -11.139 -5.048 10.790 1.00 94.25 102 GLY A CA 1
ATOM 767 C C . GLY A 1 102 ? -12.102 -4.509 9.737 1.00 94.25 102 GLY A C 1
ATOM 768 O O . GLY A 1 102 ? -11.955 -4.835 8.556 1.00 94.25 102 GLY A O 1
ATOM 769 N N . ARG A 1 103 ? -13.054 -3.653 10.126 1.00 95.06 103 ARG A N 1
ATOM 770 C CA . ARG A 1 103 ? -13.958 -2.991 9.187 1.00 95.06 103 ARG A CA 1
ATOM 771 C C . ARG A 1 103 ? -13.174 -2.006 8.332 1.00 95.06 103 ARG A C 1
ATOM 773 O O . ARG A 1 103 ? -12.347 -1.241 8.828 1.00 95.06 103 ARG A O 1
ATOM 780 N N . VAL A 1 104 ? -13.460 -2.013 7.034 1.00 97.50 104 VAL A N 1
ATOM 781 C CA . VAL A 1 104 ? -12.917 -1.029 6.094 1.00 97.50 104 VAL A CA 1
ATOM 782 C C . VAL A 1 104 ? -13.605 0.312 6.317 1.00 97.50 104 VAL A C 1
ATOM 784 O O . VAL A 1 104 ? -14.821 0.414 6.194 1.00 97.50 104 VAL A O 1
ATOM 787 N N . LEU A 1 105 ? -12.811 1.329 6.640 1.00 97.94 105 LEU A N 1
ATOM 788 C CA . LEU A 1 105 ? -13.263 2.704 6.837 1.00 97.94 105 LEU A CA 1
ATOM 789 C C . LEU A 1 105 ? -13.074 3.539 5.570 1.00 97.94 105 LEU A C 1
ATOM 791 O O . LEU A 1 105 ? -13.940 4.332 5.204 1.00 97.94 105 LEU A O 1
ATOM 795 N N . VAL A 1 106 ? -11.923 3.367 4.917 1.00 98.62 106 VAL A N 1
ATOM 796 C CA . VAL A 1 106 ? -11.572 4.027 3.658 1.00 98.62 106 VAL A CA 1
ATOM 797 C C . VAL A 1 106 ? -10.817 3.036 2.781 1.00 98.62 106 VAL A C 1
ATOM 799 O O . VAL A 1 106 ? -10.004 2.267 3.282 1.00 98.62 106 VAL A O 1
ATOM 802 N N . ALA A 1 107 ? -11.038 3.058 1.475 1.00 98.56 107 ALA A N 1
ATOM 803 C CA . ALA A 1 107 ? -10.205 2.357 0.504 1.00 98.56 107 ALA A CA 1
ATOM 804 C C . ALA A 1 107 ? -9.946 3.249 -0.705 1.00 98.56 107 ALA A C 1
ATOM 806 O O . ALA A 1 107 ? -10.759 4.117 -1.020 1.00 98.56 107 ALA A O 1
ATOM 807 N N . PHE A 1 108 ? -8.845 3.019 -1.408 1.00 98.44 108 PHE A N 1
ATOM 808 C CA . PHE A 1 108 ? -8.542 3.712 -2.650 1.00 98.44 108 PHE A CA 1
ATOM 809 C C . PHE A 1 108 ? -7.907 2.780 -3.674 1.00 98.44 108 PHE A C 1
ATOM 811 O O . PHE A 1 108 ? -7.207 1.829 -3.328 1.00 98.44 108 PHE A O 1
ATOM 818 N N . ALA A 1 109 ? -8.149 3.095 -4.940 1.00 97.62 109 ALA A N 1
ATOM 819 C CA . ALA A 1 109 ? -7.573 2.436 -6.100 1.00 97.62 109 ALA A CA 1
ATOM 820 C C . ALA A 1 109 ? -7.341 3.512 -7.165 1.00 97.62 109 ALA A C 1
ATOM 822 O O . ALA A 1 109 ? -8.299 4.128 -7.641 1.00 97.62 109 ALA A O 1
ATOM 823 N N . LYS A 1 110 ? -6.077 3.793 -7.499 1.00 95.88 110 LYS A N 1
ATOM 824 C CA . LYS A 1 110 ? -5.714 4.891 -8.407 1.00 95.88 110 LYS A CA 1
ATOM 825 C C . LYS A 1 110 ? -4.650 4.485 -9.399 1.00 95.88 110 LYS A C 1
ATOM 827 O O . LYS A 1 110 ? -3.772 3.677 -9.100 1.00 95.88 110 LYS A O 1
ATOM 832 N N . ARG A 1 111 ? -4.709 5.085 -10.584 1.00 92.81 111 ARG A N 1
ATOM 833 C CA . ARG A 1 111 ? -3.640 4.939 -11.575 1.00 92.81 111 ARG A CA 1
ATOM 834 C C . ARG A 1 111 ? -2.592 6.002 -11.331 1.00 92.81 111 ARG A C 1
ATOM 836 O O . ARG A 1 111 ? -2.906 7.151 -11.037 1.00 92.81 111 ARG A O 1
ATOM 843 N N . THR A 1 112 ? -1.340 5.636 -11.524 1.00 90.31 112 THR A N 1
ATOM 844 C CA . THR A 1 112 ? -0.225 6.569 -11.441 1.00 90.31 112 THR A CA 1
ATOM 845 C C . THR A 1 112 ? 0.568 6.553 -12.737 1.00 90.31 112 THR A C 1
ATOM 847 O O . THR A 1 112 ? 0.379 5.720 -13.631 1.00 90.31 112 THR A O 1
ATOM 850 N N . LYS A 1 113 ? 1.432 7.557 -12.882 1.00 87.12 113 LYS A N 1
ATOM 851 C CA . LYS A 1 113 ? 2.383 7.585 -13.990 1.00 87.12 113 LYS A CA 1
ATOM 852 C C . LYS A 1 113 ? 3.376 6.426 -13.835 1.00 87.12 113 LYS A C 1
ATOM 854 O O . LYS A 1 113 ? 3.705 6.096 -12.695 1.00 87.12 113 LYS A O 1
ATOM 859 N N . PRO A 1 114 ? 3.894 5.882 -14.951 1.00 80.94 114 PRO A N 1
ATOM 860 C CA . PRO A 1 114 ? 4.984 4.917 -14.927 1.00 80.94 114 PRO A CA 1
ATOM 861 C C . PRO A 1 114 ? 6.091 5.328 -13.948 1.00 80.94 114 PRO A C 1
ATOM 863 O O . PRO A 1 114 ? 6.571 6.464 -14.000 1.00 80.94 114 PRO A O 1
ATOM 866 N N . SER A 1 115 ? 6.496 4.418 -13.067 1.00 83.12 115 SER A N 1
ATOM 867 C CA . SER A 1 115 ? 7.539 4.647 -12.067 1.00 83.12 115 SER A CA 1
ATOM 868 C C . SER A 1 115 ? 8.312 3.349 -11.770 1.00 83.12 115 SER A C 1
ATOM 870 O O . SER A 1 115 ? 8.284 2.412 -12.568 1.00 83.12 115 SER A O 1
ATOM 872 N N . SER A 1 116 ? 9.078 3.296 -10.677 1.00 85.81 116 SER A N 1
ATOM 873 C CA . SER A 1 116 ? 9.682 2.050 -10.186 1.00 85.81 116 SER A CA 1
ATOM 874 C C . SER A 1 116 ? 8.777 1.407 -9.126 1.00 85.81 116 SER A C 1
ATOM 876 O O . SER A 1 116 ? 8.006 2.130 -8.496 1.00 85.81 116 SER A O 1
ATOM 878 N N . PRO A 1 117 ? 8.896 0.093 -8.851 1.00 86.69 117 PRO A N 1
ATOM 879 C CA . PRO A 1 117 ? 8.118 -0.558 -7.794 1.00 86.69 117 PRO A CA 1
ATOM 880 C C . PRO A 1 117 ? 8.195 0.179 -6.448 1.00 86.69 117 PRO A C 1
ATOM 882 O O . PRO A 1 117 ? 7.168 0.546 -5.896 1.00 86.69 117 PRO A O 1
ATOM 885 N N . GLY A 1 118 ? 9.401 0.536 -5.988 1.00 89.38 118 GLY A N 1
ATOM 886 C CA . GLY A 1 118 ? 9.564 1.280 -4.733 1.00 89.38 118 GLY A CA 1
ATOM 887 C C . GLY A 1 118 ? 8.933 2.680 -4.752 1.00 89.38 118 GLY A C 1
ATOM 888 O O . GLY A 1 118 ? 8.449 3.148 -3.725 1.00 89.38 118 GLY A O 1
ATOM 889 N N . ILE A 1 119 ? 8.899 3.354 -5.911 1.00 93.12 119 ILE A N 1
ATOM 890 C CA . ILE A 1 119 ? 8.198 4.639 -6.054 1.00 93.12 119 ILE A CA 1
ATOM 891 C C . ILE A 1 119 ? 6.680 4.435 -6.013 1.00 93.12 119 ILE A C 1
ATOM 893 O O . ILE A 1 119 ? 5.999 5.229 -5.370 1.00 93.12 119 ILE A O 1
ATOM 897 N N . ALA A 1 120 ? 6.144 3.403 -6.671 1.00 93.38 120 ALA A N 1
ATOM 898 C CA . ALA A 1 120 ? 4.716 3.094 -6.631 1.00 93.38 120 ALA A CA 1
ATOM 899 C C . ALA A 1 120 ? 4.257 2.781 -5.196 1.00 93.38 120 ALA A C 1
ATOM 901 O O . ALA A 1 120 ? 3.259 3.331 -4.737 1.00 93.38 120 ALA A O 1
ATOM 902 N N . GLU A 1 121 ? 5.035 1.987 -4.462 1.00 97.06 121 GLU A N 1
ATOM 903 C CA . GLU A 1 121 ? 4.797 1.664 -3.049 1.00 97.06 121 GLU A CA 1
ATOM 904 C C . GLU A 1 121 ? 4.788 2.918 -2.167 1.00 97.06 121 GLU A C 1
ATOM 906 O O . GLU A 1 121 ? 3.862 3.165 -1.393 1.00 97.06 121 GLU A O 1
ATOM 911 N N . ALA A 1 122 ? 5.786 3.787 -2.336 1.00 97.12 122 ALA A N 1
ATOM 912 C CA . ALA A 1 122 ? 5.850 5.049 -1.612 1.00 97.12 122 ALA A CA 1
ATOM 913 C C . ALA A 1 122 ? 4.701 6.005 -1.978 1.00 97.12 122 ALA A C 1
ATOM 915 O O . ALA A 1 122 ? 4.171 6.686 -1.101 1.00 97.12 122 ALA A O 1
ATOM 916 N N . GLN A 1 123 ? 4.267 6.037 -3.242 1.00 98.06 123 GLN A N 1
ATOM 917 C CA . GLN A 1 123 ? 3.087 6.796 -3.669 1.00 98.06 123 GLN A CA 1
ATOM 918 C C . GLN A 1 123 ? 1.801 6.262 -3.029 1.00 98.06 123 GLN A C 1
ATOM 920 O O . GLN A 1 123 ? 0.967 7.059 -2.593 1.00 98.06 123 GLN A O 1
ATOM 925 N N . ALA A 1 124 ? 1.648 4.938 -2.939 1.00 98.44 124 ALA A N 1
ATOM 926 C CA . ALA A 1 124 ? 0.523 4.307 -2.259 1.00 98.44 124 ALA A CA 1
ATOM 927 C C . ALA A 1 124 ? 0.492 4.698 -0.776 1.00 98.44 124 ALA A C 1
ATOM 929 O O . ALA A 1 124 ? -0.548 5.129 -0.272 1.00 98.44 124 ALA A O 1
ATOM 930 N N . LEU A 1 125 ? 1.646 4.654 -0.103 1.00 98.75 125 LEU A N 1
ATOM 931 C CA . LEU A 1 125 ? 1.772 5.087 1.284 1.00 98.75 125 LEU A CA 1
ATOM 932 C C . LEU A 1 125 ? 1.437 6.574 1.465 1.00 98.75 125 LEU A C 1
ATOM 934 O O . LEU A 1 125 ? 0.622 6.907 2.323 1.00 98.75 125 LEU A O 1
ATOM 938 N N . ILE A 1 126 ? 2.013 7.472 0.658 1.00 98.75 126 ILE A N 1
ATOM 939 C CA . ILE A 1 126 ? 1.723 8.916 0.723 1.00 98.75 126 ILE A CA 1
ATOM 940 C C . ILE A 1 126 ? 0.222 9.160 0.599 1.00 98.75 126 ILE A C 1
ATOM 942 O O . ILE A 1 126 ? -0.358 9.898 1.398 1.00 98.75 126 ILE A O 1
ATOM 946 N N . HIS A 1 127 ? -0.423 8.510 -0.369 1.00 98.62 127 HIS A N 1
ATOM 947 C CA . HIS A 1 127 ? -1.848 8.689 -0.581 1.00 98.62 127 HIS A CA 1
ATOM 948 C C . HIS A 1 127 ? -2.687 8.149 0.588 1.00 98.62 127 HIS A C 1
ATOM 950 O O . HIS A 1 127 ? -3.593 8.835 1.067 1.00 98.62 127 HIS A O 1
ATOM 956 N N . GLY A 1 128 ? -2.338 6.972 1.116 1.00 98.75 128 GLY A N 1
ATOM 957 C CA . GLY A 1 128 ? -2.963 6.414 2.315 1.00 98.75 128 GLY A CA 1
ATOM 958 C C . GLY A 1 128 ? -2.817 7.326 3.538 1.00 98.75 128 GLY A C 1
ATOM 959 O O . GLY A 1 128 ? -3.793 7.551 4.252 1.00 98.75 128 GLY A O 1
ATOM 960 N N . LEU A 1 129 ? -1.636 7.917 3.748 1.00 98.81 129 LEU A N 1
ATOM 961 C CA . LEU A 1 129 ? -1.382 8.865 4.839 1.00 98.81 129 LEU A CA 1
ATOM 962 C C . LEU A 1 129 ? -2.202 10.149 4.691 1.00 98.81 129 LEU A C 1
ATOM 964 O O . LEU A 1 129 ? -2.754 10.642 5.672 1.00 98.81 129 LEU A O 1
ATOM 968 N N . GLN A 1 130 ? -2.322 10.682 3.473 1.00 98.69 130 GLN A N 1
ATOM 969 C CA . GLN A 1 130 ? -3.158 11.852 3.197 1.00 98.69 130 GLN A CA 1
ATOM 970 C C . GLN A 1 130 ? -4.635 11.581 3.516 1.00 98.69 130 GLN A C 1
ATOM 972 O O . GLN A 1 130 ? -5.295 12.429 4.119 1.00 98.69 130 GLN A O 1
ATOM 977 N N . LEU A 1 131 ? -5.152 10.402 3.153 1.00 98.56 131 LEU A N 1
ATOM 978 C CA . LEU A 1 131 ? -6.517 9.991 3.491 1.00 98.56 131 LEU A CA 1
ATOM 979 C C . LEU A 1 131 ? -6.692 9.789 4.999 1.00 98.56 131 LEU A C 1
ATOM 981 O O . LEU A 1 131 ? -7.664 10.283 5.572 1.00 98.56 131 LEU A O 1
ATOM 985 N N . ALA A 1 132 ? -5.733 9.147 5.665 1.00 98.31 132 ALA A N 1
ATOM 986 C CA . ALA A 1 132 ? -5.766 8.975 7.112 1.00 98.31 132 ALA A CA 1
ATOM 987 C C . ALA A 1 132 ? -5.740 10.319 7.855 1.00 98.31 132 ALA A C 1
ATOM 989 O O . ALA A 1 132 ? -6.510 10.506 8.786 1.00 98.31 132 ALA A O 1
ATOM 990 N N . LEU A 1 133 ? -4.945 11.297 7.411 1.00 98.38 133 LEU A N 1
ATOM 991 C CA . LEU A 1 133 ? -4.940 12.643 8.001 1.00 98.38 133 LEU A CA 1
ATOM 992 C C . LEU A 1 133 ? -6.232 13.415 7.730 1.00 98.38 133 LEU A C 1
ATOM 994 O O . LEU A 1 133 ? -6.633 14.240 8.547 1.00 98.38 133 LEU A O 1
ATOM 998 N N . ARG A 1 134 ? -6.875 13.178 6.583 1.00 98.31 134 ARG A N 1
ATOM 999 C CA . ARG A 1 134 ? -8.149 13.818 6.233 1.00 98.31 134 ARG A CA 1
ATOM 1000 C C . ARG A 1 134 ? -9.291 13.315 7.115 1.00 98.31 134 ARG A C 1
ATOM 1002 O O . ARG A 1 134 ? -10.133 14.113 7.512 1.00 98.31 134 ARG A O 1
ATOM 1009 N N . HIS A 1 135 ? -9.328 12.013 7.394 1.00 97.75 135 HIS A N 1
ATOM 1010 C CA . HIS A 1 135 ? -10.461 11.371 8.067 1.00 97.75 135 HIS A CA 1
ATOM 1011 C C . HIS A 1 135 ? -10.215 11.065 9.554 1.00 97.75 135 HIS A C 1
ATOM 1013 O O . HIS A 1 135 ? -11.166 11.062 10.330 1.00 97.75 135 HIS A O 1
ATOM 1019 N N . PHE A 1 136 ? -8.962 10.845 9.964 1.00 97.00 136 PHE A N 1
ATOM 1020 C CA . PHE A 1 136 ? -8.575 10.343 11.291 1.00 97.00 136 PHE A CA 1
ATOM 1021 C C . PHE A 1 136 ? -7.300 11.019 11.859 1.00 97.00 136 PHE A C 1
ATOM 1023 O O . PHE A 1 136 ? -6.407 10.329 12.353 1.00 97.00 136 PHE A O 1
ATOM 1030 N N . PRO A 1 137 ? -7.163 12.362 11.823 1.00 95.12 137 PRO A N 1
ATOM 1031 C CA . PRO A 1 137 ? -5.916 13.041 12.205 1.00 95.12 137 PRO A CA 1
ATOM 1032 C C . PRO A 1 137 ? -5.494 12.837 13.672 1.00 95.12 137 PRO A C 1
ATOM 1034 O O . PRO A 1 137 ? -4.324 13.012 13.994 1.00 95.12 137 PRO A O 1
ATOM 1037 N N . GLY A 1 138 ? -6.431 12.495 14.564 1.00 92.00 138 GLY A N 1
ATOM 1038 C CA . GLY A 1 138 ? -6.176 12.284 15.995 1.00 92.00 138 GLY A CA 1
ATOM 1039 C C . GLY A 1 138 ? -5.971 10.824 16.411 1.00 92.00 138 GLY A C 1
ATOM 1040 O O . GLY A 1 138 ? -5.810 10.561 17.599 1.00 92.00 138 GLY A O 1
ATOM 1041 N N . SER A 1 139 ? -6.012 9.875 15.475 1.00 92.38 139 SER A N 1
ATOM 1042 C CA . SER A 1 139 ? -5.894 8.445 15.781 1.00 92.38 139 SER A CA 1
ATOM 1043 C C . SER A 1 139 ? -4.435 7.992 15.843 1.00 92.38 139 SER A C 1
ATOM 1045 O O . SER A 1 139 ? -3.580 8.515 15.126 1.00 92.38 139 SER A O 1
ATOM 1047 N N . TRP A 1 140 ? -4.149 6.968 16.653 1.00 92.69 140 TRP A N 1
ATOM 1048 C CA . TRP A 1 140 ? -2.897 6.221 16.519 1.00 9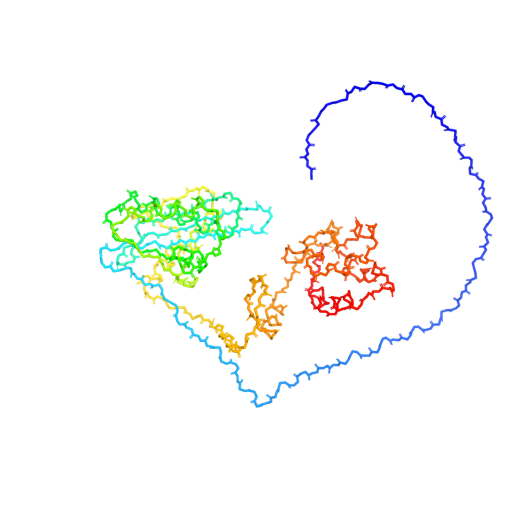2.69 140 TRP A CA 1
ATOM 1049 C C . TRP A 1 140 ? -2.895 5.490 15.175 1.00 92.69 140 TRP A C 1
ATOM 1051 O O . TRP A 1 140 ? -3.873 4.829 14.817 1.00 92.69 140 TRP A O 1
ATOM 1061 N N . LEU A 1 141 ? -1.798 5.608 14.433 1.00 96.19 141 LEU A N 1
ATOM 1062 C CA . LEU A 1 141 ? -1.647 5.000 13.124 1.00 96.19 141 LEU A CA 1
ATOM 1063 C C . LEU A 1 141 ? -0.762 3.748 13.155 1.00 96.19 141 LEU A C 1
ATOM 1065 O O . LEU A 1 141 ? 0.386 3.799 13.594 1.00 96.19 141 LEU A O 1
ATOM 1069 N N . LEU A 1 142 ? -1.255 2.654 12.583 1.00 98.12 142 LEU A N 1
ATOM 1070 C CA . LEU A 1 142 ? -0.454 1.478 12.257 1.00 98.12 142 LEU A CA 1
ATOM 1071 C C . LEU A 1 142 ? -0.386 1.319 10.736 1.00 98.12 142 LEU A C 1
ATOM 1073 O O . LEU A 1 142 ? -1.398 1.165 10.068 1.00 98.12 142 LEU A O 1
ATOM 1077 N N . VAL A 1 143 ? 0.804 1.371 10.163 1.00 98.50 143 VAL A N 1
ATOM 1078 C CA . VAL A 1 143 ? 1.027 1.294 8.719 1.00 98.50 143 VAL A CA 1
ATOM 1079 C C . VAL A 1 143 ? 1.663 -0.044 8.388 1.00 98.50 143 VAL A C 1
ATOM 1081 O O . VAL A 1 143 ? 2.644 -0.427 9.013 1.00 98.50 143 VAL A O 1
ATOM 1084 N N . GLU A 1 144 ? 1.147 -0.738 7.381 1.00 98.56 144 GLU A N 1
ATOM 1085 C CA . GLU A 1 144 ? 1.677 -2.006 6.893 1.00 98.56 144 GLU A CA 1
ATOM 1086 C C . GLU A 1 144 ? 1.802 -2.015 5.363 1.00 98.56 144 GLU A C 1
ATOM 1088 O O . GLU A 1 144 ? 0.879 -1.622 4.654 1.00 98.56 144 GLU A O 1
ATOM 1093 N N . GLY A 1 145 ? 2.936 -2.502 4.861 1.00 95.75 145 GLY A N 1
ATOM 1094 C CA . GLY A 1 145 ? 3.175 -2.768 3.437 1.00 95.75 145 GLY A CA 1
ATOM 1095 C C . GLY A 1 145 ? 4.128 -3.951 3.257 1.00 95.75 145 GLY A C 1
ATOM 1096 O O . GLY A 1 145 ? 4.781 -4.369 4.222 1.00 95.75 145 GLY A O 1
ATOM 1097 N N . ASP A 1 146 ? 4.201 -4.517 2.054 1.00 93.75 146 ASP A N 1
ATOM 1098 C CA . ASP A 1 146 ? 5.020 -5.699 1.748 1.00 93.75 146 ASP A CA 1
ATOM 1099 C C . ASP A 1 146 ? 6.367 -5.397 1.073 1.00 93.75 146 ASP A C 1
ATOM 1101 O O . ASP A 1 146 ? 7.214 -6.292 0.962 1.00 93.75 146 ASP A O 1
ATOM 1105 N N . ASP A 1 147 ? 6.661 -4.130 0.758 1.00 92.31 147 ASP A N 1
ATOM 1106 C CA . ASP A 1 147 ? 8.026 -3.693 0.446 1.00 92.31 147 ASP A CA 1
ATOM 1107 C C . ASP A 1 147 ? 8.870 -3.548 1.728 1.00 92.31 147 ASP A C 1
ATOM 1109 O O . ASP A 1 147 ? 8.945 -2.497 2.376 1.00 92.31 147 ASP A O 1
ATOM 1113 N N . LEU A 1 148 ? 9.569 -4.632 2.087 1.00 89.62 148 LEU A N 1
ATOM 1114 C CA . LEU A 1 148 ? 10.476 -4.672 3.239 1.00 89.62 148 LEU A CA 1
ATOM 1115 C C . LEU A 1 148 ? 11.560 -3.583 3.194 1.00 89.62 148 LEU A C 1
ATOM 1117 O O . LEU A 1 148 ? 12.034 -3.160 4.247 1.00 89.62 148 LEU A O 1
ATOM 1121 N N . MET A 1 149 ? 11.994 -3.156 2.009 1.00 88.06 149 MET A N 1
ATOM 1122 C CA . MET A 1 149 ? 13.074 -2.178 1.873 1.00 88.06 149 MET A CA 1
ATOM 1123 C C . MET A 1 149 ? 12.563 -0.778 2.166 1.00 88.06 149 MET A C 1
ATOM 1125 O O . MET A 1 149 ? 13.202 -0.055 2.929 1.00 88.06 149 MET A O 1
ATOM 1129 N N . LEU A 1 150 ? 11.376 -0.436 1.659 1.00 87.88 150 LEU A N 1
ATOM 1130 C CA . LEU A 1 150 ? 10.700 0.803 2.028 1.00 87.88 150 LEU A CA 1
ATOM 1131 C C . LEU A 1 150 ? 10.431 0.854 3.538 1.00 87.88 150 LEU A C 1
ATOM 1133 O O . LEU A 1 150 ? 10.765 1.843 4.186 1.00 87.88 150 LEU A O 1
ATOM 1137 N N . VAL A 1 151 ? 9.910 -0.227 4.129 1.00 90.88 151 VAL A N 1
ATOM 1138 C CA . VAL A 1 151 ? 9.649 -0.284 5.578 1.00 90.88 151 VAL A CA 1
ATOM 1139 C C . VAL A 1 151 ? 10.931 -0.076 6.391 1.00 90.88 151 VAL A C 1
ATOM 1141 O O . VAL A 1 151 ? 10.948 0.742 7.311 1.00 90.88 151 VAL A O 1
ATOM 1144 N N . LYS A 1 152 ? 12.023 -0.770 6.052 1.00 86.81 152 LYS A N 1
ATOM 1145 C CA . LYS A 1 152 ? 13.307 -0.614 6.754 1.00 86.81 152 LYS A CA 1
ATOM 1146 C C . LYS A 1 152 ? 13.893 0.787 6.615 1.00 86.81 152 LYS A C 1
ATOM 1148 O O . LYS A 1 152 ? 14.388 1.331 7.601 1.00 86.81 152 LYS A O 1
ATOM 1153 N N . LEU A 1 153 ? 13.802 1.376 5.422 1.00 87.19 153 LEU A N 1
ATOM 1154 C CA . LEU A 1 153 ? 14.218 2.755 5.170 1.00 87.19 153 LEU A CA 1
ATOM 1155 C C . LEU A 1 153 ? 13.460 3.732 6.081 1.00 87.19 153 LEU A C 1
ATOM 1157 O O . LEU A 1 153 ? 14.071 4.604 6.696 1.00 87.19 153 LEU A O 1
ATOM 1161 N N . LEU A 1 154 ? 12.139 3.574 6.205 1.00 87.44 154 LEU A N 1
ATOM 1162 C CA . LEU A 1 154 ? 11.294 4.455 7.021 1.00 87.44 154 LEU A CA 1
ATOM 1163 C C . LEU A 1 154 ? 11.527 4.292 8.528 1.00 87.44 154 LEU A C 1
ATOM 1165 O O . LEU A 1 154 ? 11.360 5.250 9.279 1.00 87.44 154 LEU A O 1
ATOM 1169 N N . ARG A 1 155 ? 11.960 3.109 8.968 1.00 86.38 155 ARG A N 1
ATOM 1170 C CA . ARG A 1 155 ? 12.364 2.851 10.358 1.00 86.38 155 ARG A CA 1
ATOM 1171 C C . ARG A 1 155 ? 13.794 3.285 10.686 1.00 86.38 155 ARG A C 1
ATOM 1173 O O . ARG A 1 155 ? 14.199 3.194 11.840 1.00 86.38 155 ARG A O 1
ATOM 1180 N N . GLY A 1 156 ? 14.573 3.718 9.692 1.00 81.50 156 GLY A N 1
ATOM 1181 C CA . GLY A 1 156 ? 15.998 4.011 9.865 1.00 81.50 156 GLY A CA 1
ATOM 1182 C C . GLY A 1 156 ? 16.865 2.764 10.084 1.00 81.50 156 GLY A C 1
ATOM 1183 O O . GLY A 1 156 ? 17.990 2.879 10.560 1.00 81.50 156 GLY A O 1
ATOM 1184 N N . GLU A 1 157 ? 16.355 1.576 9.744 1.00 79.81 157 GLU A N 1
ATOM 1185 C CA . GLU A 1 157 ? 17.098 0.308 9.800 1.00 79.81 157 GLU A CA 1
ATOM 1186 C C . GLU A 1 157 ? 18.000 0.109 8.569 1.00 79.81 157 GLU A C 1
ATOM 1188 O O . GLU A 1 157 ? 18.874 -0.759 8.570 1.00 79.81 157 GLU A O 1
ATOM 1193 N N . ASP A 1 158 ? 17.774 0.889 7.510 1.00 76.38 158 ASP A N 1
ATOM 1194 C CA . ASP A 1 158 ? 18.521 0.847 6.256 1.00 76.38 158 ASP A CA 1
ATOM 1195 C C . ASP A 1 158 ? 18.740 2.265 5.704 1.00 76.38 158 ASP A C 1
ATOM 1197 O O . ASP A 1 158 ? 18.010 3.205 6.028 1.00 76.38 158 ASP A O 1
ATOM 1201 N N . THR A 1 159 ? 19.759 2.415 4.862 1.00 70.81 159 THR A N 1
ATOM 1202 C CA . THR A 1 159 ? 20.126 3.672 4.190 1.00 70.81 159 THR A CA 1
ATOM 1203 C C . THR A 1 159 ? 20.058 3.570 2.666 1.00 70.81 159 THR A C 1
ATOM 1205 O O . THR A 1 159 ? 20.196 4.590 1.987 1.00 70.81 159 THR A O 1
ATOM 1208 N N . GLU A 1 160 ? 19.814 2.375 2.110 1.00 68.06 160 GLU A N 1
ATOM 1209 C CA . GLU A 1 160 ? 19.612 2.191 0.672 1.00 68.06 160 GLU A CA 1
ATOM 1210 C C . GLU A 1 160 ? 18.328 2.903 0.217 1.00 68.06 160 GLU A C 1
ATOM 1212 O O . GLU A 1 160 ? 17.214 2.569 0.624 1.00 68.06 160 GLU A O 1
ATOM 1217 N N . ARG A 1 161 ? 18.473 3.909 -0.651 1.00 70.56 161 ARG A N 1
ATOM 1218 C CA . ARG A 1 161 ? 17.343 4.691 -1.163 1.00 70.56 161 ARG A CA 1
ATOM 1219 C C . ARG A 1 161 ? 16.899 4.163 -2.520 1.00 70.56 161 ARG A C 1
ATOM 1221 O O . ARG A 1 161 ? 17.563 4.390 -3.526 1.00 70.56 161 ARG A O 1
ATOM 1228 N N . ARG A 1 162 ? 15.732 3.516 -2.552 1.00 79.38 162 ARG A N 1
ATOM 1229 C CA . ARG A 1 162 ? 15.016 3.162 -3.798 1.00 79.38 162 ARG A CA 1
ATOM 1230 C C . ARG A 1 162 ? 13.968 4.196 -4.211 1.00 79.38 162 ARG A C 1
ATOM 1232 O O . ARG A 1 162 ? 13.364 4.069 -5.274 1.00 79.38 162 ARG A O 1
ATOM 1239 N N . ILE A 1 163 ? 13.792 5.223 -3.381 1.00 88.25 163 ILE A N 1
ATOM 1240 C CA . ILE A 1 163 ? 12.895 6.358 -3.597 1.00 88.25 163 ILE A CA 1
ATOM 1241 C C . ILE A 1 163 ? 13.672 7.681 -3.501 1.00 88.25 163 ILE A C 1
ATOM 1243 O O . ILE A 1 163 ? 14.696 7.737 -2.811 1.00 88.25 163 ILE A O 1
ATOM 1247 N N . PRO A 1 164 ? 13.214 8.756 -4.167 1.00 91.88 164 PRO A N 1
ATOM 1248 C CA . PRO A 1 164 ? 13.813 10.082 -4.028 1.00 91.88 164 PRO A CA 1
ATOM 1249 C C . PRO A 1 164 ? 13.790 10.584 -2.576 1.00 91.88 164 PRO A C 1
ATOM 1251 O O . PRO A 1 164 ? 12.819 10.356 -1.857 1.00 91.88 164 PRO A O 1
ATOM 1254 N N . LEU A 1 165 ? 14.814 11.343 -2.164 1.00 90.88 165 LEU A N 1
ATOM 1255 C CA . LEU A 1 165 ? 14.885 11.912 -0.809 1.00 90.88 165 LEU A CA 1
ATOM 1256 C C . LEU A 1 165 ? 13.655 12.767 -0.473 1.00 90.88 165 LEU A C 1
ATOM 1258 O O . LEU A 1 165 ? 13.078 12.592 0.591 1.00 90.88 165 LEU A O 1
ATOM 1262 N N . ALA A 1 166 ? 13.201 13.611 -1.402 1.00 95.00 166 ALA A N 1
ATOM 1263 C CA . ALA A 1 166 ? 12.014 14.443 -1.200 1.00 95.00 166 ALA A CA 1
ATOM 1264 C C . ALA A 1 166 ? 10.752 13.613 -0.886 1.00 95.00 166 ALA A C 1
ATOM 1266 O O . ALA A 1 166 ? 9.929 14.016 -0.072 1.00 95.00 166 ALA A O 1
ATOM 1267 N N . MET A 1 167 ? 10.623 12.425 -1.489 1.00 95.56 167 MET A N 1
ATOM 1268 C CA . MET A 1 167 ? 9.511 11.505 -1.234 1.00 95.56 167 MET A CA 1
ATOM 1269 C C . MET A 1 167 ? 9.628 10.857 0.150 1.00 95.56 167 MET A C 1
ATOM 1271 O O . MET A 1 167 ? 8.641 10.743 0.871 1.00 95.56 167 MET A O 1
ATOM 1275 N N . GLN A 1 168 ? 10.844 10.470 0.548 1.00 93.44 168 GLN A N 1
ATOM 1276 C CA . GLN A 1 168 ? 11.108 9.988 1.904 1.00 93.44 168 GLN A CA 1
ATOM 1277 C C . GLN A 1 168 ? 10.779 11.068 2.950 1.00 93.44 168 GLN A C 1
ATOM 1279 O O . GLN A 1 168 ? 10.127 10.780 3.951 1.00 93.44 168 GLN A O 1
ATOM 1284 N N . GLU A 1 169 ? 11.206 12.309 2.715 1.00 93.31 169 GLU A N 1
ATOM 1285 C CA . GLU A 1 169 ? 10.929 13.454 3.586 1.00 93.31 169 GLU A CA 1
ATOM 1286 C C . GLU A 1 169 ? 9.429 13.748 3.679 1.00 93.31 169 GLU A C 1
ATOM 1288 O O . GLU A 1 169 ? 8.929 13.965 4.781 1.00 93.31 169 GLU A O 1
ATOM 1293 N N . GLU A 1 170 ? 8.696 13.690 2.563 1.00 97.94 170 GLU A N 1
ATOM 1294 C CA . GLU A 1 170 ? 7.237 13.835 2.541 1.00 97.94 170 GLU A CA 1
ATOM 1295 C C . GLU A 1 170 ? 6.548 12.766 3.401 1.00 97.94 170 GLU A C 1
ATOM 1297 O O . GLU A 1 170 ? 5.722 13.104 4.250 1.00 97.94 170 GLU A O 1
ATOM 1302 N N . ILE A 1 171 ? 6.925 11.489 3.253 1.00 97.50 171 ILE A N 1
ATOM 1303 C CA . ILE A 1 171 ? 6.376 10.396 4.073 1.00 97.50 171 ILE A CA 1
ATOM 1304 C C . ILE A 1 171 ? 6.638 10.656 5.559 1.00 97.50 171 ILE A C 1
ATOM 1306 O O . ILE A 1 171 ? 5.718 10.573 6.373 1.00 97.50 171 ILE A O 1
ATOM 1310 N N . ILE A 1 172 ? 7.875 11.009 5.922 1.00 95.75 172 ILE A N 1
ATOM 1311 C CA . ILE A 1 172 ? 8.247 11.296 7.315 1.00 95.75 172 ILE A CA 1
ATOM 1312 C C . ILE A 1 172 ? 7.451 12.493 7.855 1.00 95.75 172 ILE A C 1
ATOM 1314 O O . ILE A 1 172 ? 6.975 12.451 8.991 1.00 95.75 172 ILE A O 1
ATOM 1318 N N . MET A 1 173 ? 7.276 13.551 7.060 1.00 96.62 173 MET A N 1
ATOM 1319 C CA . MET A 1 173 ? 6.477 14.718 7.440 1.00 96.62 173 MET A CA 1
ATOM 1320 C C . MET A 1 173 ? 5.005 14.362 7.664 1.00 96.62 173 MET A C 1
ATOM 1322 O O . MET A 1 173 ? 4.409 14.852 8.621 1.00 96.62 173 MET A O 1
ATOM 1326 N N . LEU A 1 174 ? 4.421 13.500 6.829 1.00 97.75 174 LEU A N 1
ATOM 1327 C CA . LEU A 1 174 ? 3.042 13.035 6.991 1.00 97.75 174 LEU A CA 1
ATOM 1328 C C . LEU A 1 174 ? 2.878 12.155 8.238 1.00 97.75 174 LEU A C 1
ATOM 1330 O O . LEU A 1 174 ? 1.949 12.375 9.011 1.00 97.75 174 LEU A O 1
ATOM 1334 N N . LEU A 1 175 ? 3.794 11.210 8.472 1.00 95.38 175 LEU A N 1
ATOM 1335 C CA . LEU A 1 175 ? 3.773 10.330 9.648 1.00 95.38 175 LEU A CA 1
ATOM 1336 C C . LEU A 1 175 ? 3.845 11.117 10.965 1.00 95.38 175 LEU A C 1
ATOM 1338 O O . LEU A 1 175 ? 3.097 10.832 11.896 1.00 95.38 175 LEU A O 1
ATOM 1342 N N . ARG A 1 176 ? 4.677 12.167 11.024 1.00 94.69 176 ARG A N 1
ATOM 1343 C CA . ARG A 1 176 ? 4.843 13.033 12.210 1.00 94.69 176 ARG A CA 1
ATOM 1344 C C . ARG A 1 176 ? 3.598 13.827 12.607 1.00 94.69 176 ARG A C 1
ATOM 1346 O O . ARG A 1 176 ? 3.589 14.433 13.673 1.00 94.69 176 ARG A O 1
ATOM 1353 N N . ARG A 1 177 ? 2.573 13.874 11.754 1.00 94.88 177 ARG A N 1
ATOM 1354 C CA . ARG A 1 177 ? 1.317 14.575 12.048 1.00 94.88 177 ARG A CA 1
ATOM 1355 C C . ARG A 1 177 ? 0.350 13.743 12.890 1.00 94.88 177 ARG A C 1
ATOM 1357 O O . ARG A 1 177 ? -0.623 14.308 13.378 1.00 94.88 177 ARG A O 1
ATOM 1364 N N . PHE A 1 178 ? 0.603 12.446 13.057 1.00 91.06 178 PHE A N 1
ATOM 1365 C CA . PHE A 1 178 ? -0.187 11.582 13.930 1.00 91.06 178 PHE A CA 1
ATOM 1366 C C . PHE A 1 178 ? 0.377 11.590 15.360 1.00 91.06 178 PHE A C 1
ATOM 1368 O O . PHE A 1 178 ? 1.596 11.679 15.522 1.00 91.06 178 PHE A O 1
ATOM 1375 N N . PRO A 1 179 ? -0.465 11.450 16.405 1.00 89.00 179 PRO A N 1
ATOM 1376 C CA . PRO A 1 179 ? -0.003 11.396 17.798 1.00 89.00 179 PRO A CA 1
ATOM 1377 C C . PRO A 1 179 ? 0.976 10.249 18.071 1.00 89.00 179 PRO A C 1
ATOM 1379 O O . PRO A 1 179 ? 1.894 10.378 18.877 1.00 89.00 179 PRO A O 1
ATOM 1382 N N . ALA A 1 180 ? 0.769 9.127 17.385 1.00 91.31 180 ALA A N 1
ATOM 1383 C CA . ALA A 1 180 ? 1.653 7.976 17.371 1.00 91.31 180 ALA A CA 1
ATOM 1384 C C . ALA A 1 180 ? 1.565 7.309 15.995 1.00 91.31 180 ALA A C 1
ATOM 1386 O O . ALA A 1 180 ? 0.490 7.279 15.385 1.00 91.31 180 ALA A O 1
ATOM 1387 N N . CYS A 1 181 ? 2.677 6.750 15.517 1.00 93.62 181 CYS A N 1
ATOM 1388 C CA . CYS A 1 181 ? 2.701 5.961 14.293 1.00 93.62 181 CYS A CA 1
ATOM 1389 C C . CYS A 1 181 ? 3.684 4.792 14.390 1.00 93.62 181 CYS A C 1
ATOM 1391 O O . CYS A 1 181 ? 4.820 4.962 14.833 1.00 93.62 181 CYS A O 1
ATOM 1393 N N . GLU A 1 182 ? 3.273 3.627 13.906 1.00 93.44 182 GLU A N 1
ATOM 1394 C CA . GLU A 1 182 ? 4.150 2.479 13.688 1.00 93.44 182 GLU A CA 1
ATOM 1395 C C . GLU A 1 182 ? 4.114 2.085 12.216 1.00 93.44 182 GLU A C 1
ATOM 1397 O O . GLU A 1 182 ? 3.049 2.058 11.608 1.00 93.44 182 GLU A O 1
ATOM 1402 N N . VAL A 1 183 ? 5.271 1.773 11.633 1.00 94.38 183 VAL A N 1
ATOM 1403 C CA . VAL A 1 183 ? 5.372 1.292 10.250 1.00 94.38 183 VAL A CA 1
ATOM 1404 C C . VAL A 1 183 ? 5.920 -0.118 10.293 1.00 94.38 183 VAL A C 1
ATOM 1406 O O . VAL A 1 183 ? 7.016 -0.323 10.799 1.00 94.38 183 VAL A O 1
ATOM 1409 N N . ASN A 1 184 ? 5.184 -1.092 9.775 1.00 94.38 184 ASN A N 1
ATOM 1410 C CA . ASN A 1 184 ? 5.491 -2.510 9.863 1.00 94.38 184 ASN A CA 1
ATOM 1411 C C . ASN A 1 184 ? 5.499 -3.165 8.484 1.00 94.38 184 ASN A C 1
ATOM 1413 O O . ASN A 1 184 ? 4.810 -2.749 7.561 1.00 94.38 184 ASN A O 1
ATOM 1417 N N . HIS A 1 185 ? 6.310 -4.209 8.344 1.00 95.50 185 HIS A N 1
ATOM 1418 C CA . HIS A 1 185 ? 6.273 -5.044 7.154 1.00 95.50 185 HIS A CA 1
ATOM 1419 C C . HIS A 1 185 ? 5.276 -6.176 7.379 1.00 95.50 185 HIS A C 1
ATOM 1421 O O . HIS A 1 185 ? 5.367 -6.893 8.380 1.00 95.50 185 HIS A O 1
ATOM 1427 N N . ILE A 1 186 ? 4.395 -6.384 6.408 1.00 93.88 186 ILE A N 1
ATOM 1428 C CA . ILE A 1 186 ? 3.525 -7.554 6.315 1.00 93.88 186 ILE A CA 1
ATOM 1429 C C . ILE A 1 186 ? 3.917 -8.361 5.079 1.00 93.88 186 ILE A C 1
ATOM 1431 O O . ILE A 1 186 ? 4.351 -7.808 4.080 1.00 93.88 186 ILE A O 1
ATOM 1435 N N . PHE A 1 187 ? 3.804 -9.688 5.121 1.00 91.50 187 PHE A N 1
ATOM 1436 C CA . PHE A 1 187 ? 4.015 -10.469 3.902 1.00 91.50 187 PHE A CA 1
ATOM 1437 C C . PHE A 1 187 ? 2.854 -10.267 2.923 1.00 91.50 187 PHE A C 1
ATOM 1439 O O . PHE A 1 187 ? 1.713 -10.097 3.348 1.00 91.50 187 PHE A O 1
ATOM 1446 N N . ARG A 1 188 ? 3.126 -10.378 1.620 1.00 89.94 188 ARG A N 1
ATOM 1447 C CA . ARG A 1 188 ? 2.135 -10.211 0.545 1.00 89.94 188 ARG A CA 1
ATOM 1448 C C . ARG A 1 188 ? 0.865 -11.053 0.715 1.00 89.94 188 ARG A C 1
ATOM 1450 O O . ARG A 1 188 ? -0.227 -10.630 0.346 1.00 89.94 188 ARG A O 1
ATOM 1457 N N . GLU A 1 189 ? 0.975 -12.238 1.313 1.00 92.75 189 GLU A N 1
ATOM 1458 C CA . GLU A 1 189 ? -0.176 -13.090 1.620 1.00 92.75 189 GLU A CA 1
ATOM 1459 C C . GLU A 1 189 ? -1.139 -12.454 2.642 1.00 92.75 189 GLU A C 1
ATOM 1461 O O . GLU A 1 189 ? -2.327 -12.746 2.619 1.00 92.75 189 GLU A O 1
ATOM 1466 N N . GLY A 1 190 ? -0.648 -11.567 3.511 1.00 92.44 190 GLY A N 1
ATOM 1467 C CA . GLY A 1 190 ? -1.449 -10.767 4.441 1.00 92.44 190 GLY A CA 1
ATOM 1468 C C . GLY A 1 190 ? -1.792 -9.361 3.931 1.00 92.44 190 GLY A C 1
ATOM 1469 O O . GLY A 1 190 ? -2.560 -8.666 4.586 1.00 92.44 190 GLY A O 1
ATOM 1470 N N . ASN A 1 191 ? -1.256 -8.936 2.779 1.00 97.75 191 ASN A N 1
ATOM 1471 C CA . ASN A 1 191 ? -1.516 -7.618 2.174 1.00 97.75 191 ASN A CA 1
ATOM 1472 C C . ASN A 1 191 ? -2.539 -7.671 1.018 1.00 97.75 191 ASN A C 1
ATOM 1474 O O . ASN A 1 191 ? -2.603 -6.781 0.173 1.00 97.75 191 ASN A O 1
ATOM 1478 N N . GLN A 1 192 ? -3.349 -8.732 0.957 1.00 97.38 192 GLN A N 1
ATOM 1479 C CA . GLN A 1 192 ? -4.178 -9.069 -0.209 1.00 97.38 192 GLN A CA 1
ATOM 1480 C C . GLN A 1 192 ? -5.225 -8.009 -0.571 1.00 97.38 192 GLN A C 1
ATOM 1482 O O . GLN A 1 192 ? -5.572 -7.873 -1.740 1.00 97.38 192 GLN A O 1
ATOM 1487 N N . VAL A 1 193 ? -5.757 -7.273 0.409 1.00 98.25 193 VAL A N 1
ATOM 1488 C CA . VAL A 1 193 ? -6.757 -6.224 0.149 1.00 98.25 193 VAL A CA 1
ATOM 1489 C C . VAL A 1 193 ? -6.134 -5.044 -0.600 1.00 98.25 193 VAL A C 1
ATOM 1491 O O . VAL A 1 193 ? -6.739 -4.544 -1.548 1.00 98.25 193 VAL A O 1
ATOM 1494 N N . ALA A 1 194 ? -4.930 -4.618 -0.206 1.00 98.25 194 ALA A N 1
ATOM 1495 C CA . ALA A 1 194 ? -4.219 -3.531 -0.874 1.00 98.25 194 ALA A CA 1
ATOM 1496 C C . ALA A 1 194 ? -3.789 -3.940 -2.294 1.00 98.25 194 ALA A C 1
ATOM 1498 O O . ALA A 1 194 ? -4.061 -3.197 -3.236 1.00 98.25 194 ALA A O 1
ATOM 1499 N N . ASP A 1 195 ? -3.253 -5.156 -2.457 1.00 96.38 195 ASP A N 1
ATOM 1500 C CA . ASP A 1 195 ? -2.904 -5.748 -3.763 1.00 96.38 195 ASP A CA 1
ATOM 1501 C C . ASP A 1 195 ? -4.128 -5.845 -4.696 1.00 96.38 195 ASP A C 1
ATOM 1503 O O . ASP A 1 195 ? -4.079 -5.417 -5.852 1.00 96.38 195 ASP A O 1
ATOM 1507 N N . ALA A 1 196 ? -5.284 -6.283 -4.181 1.00 96.38 196 A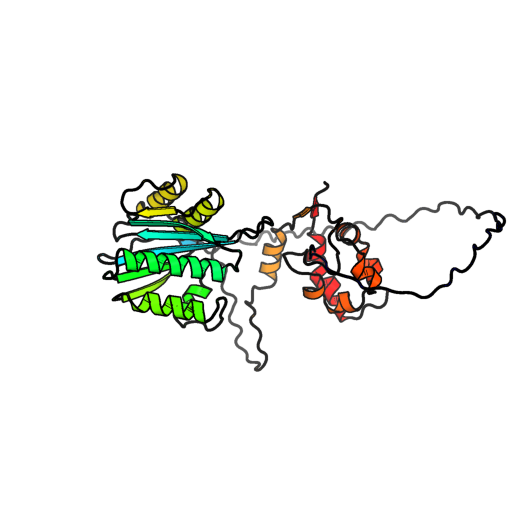LA A N 1
ATOM 1508 C CA . ALA A 1 196 ? -6.526 -6.335 -4.954 1.00 96.38 196 ALA A CA 1
ATOM 1509 C C . ALA A 1 196 ? -7.025 -4.942 -5.382 1.00 96.38 196 ALA A C 1
ATOM 1511 O O . ALA A 1 196 ? -7.500 -4.781 -6.506 1.00 96.38 196 ALA A O 1
ATOM 1512 N N . LEU A 1 197 ? -6.909 -3.926 -4.521 1.00 97.62 197 LEU A N 1
ATOM 1513 C CA . LEU A 1 197 ? -7.250 -2.537 -4.860 1.00 97.62 197 LEU A CA 1
ATOM 1514 C C . LEU A 1 197 ? -6.292 -1.950 -5.901 1.00 97.62 197 LEU A C 1
ATOM 1516 O O . LEU A 1 197 ? -6.718 -1.255 -6.825 1.00 97.62 197 LEU A O 1
ATOM 1520 N N . CYS A 1 198 ? -5.005 -2.264 -5.782 1.00 93.12 198 CYS A N 1
ATOM 1521 C CA . CYS A 1 198 ? -3.994 -1.891 -6.757 1.00 93.12 198 CYS A CA 1
ATOM 1522 C C . CYS A 1 198 ? -4.321 -2.512 -8.128 1.00 93.12 198 CYS A C 1
ATOM 1524 O O . CYS A 1 198 ? -4.296 -1.832 -9.156 1.00 93.12 198 CYS A O 1
ATOM 1526 N N . HIS A 1 199 ? -4.742 -3.779 -8.146 1.00 90.69 199 HIS A N 1
ATOM 1527 C CA . HIS A 1 199 ? -5.189 -4.461 -9.357 1.00 90.69 199 HIS A CA 1
ATOM 1528 C C . HIS A 1 199 ? -6.502 -3.903 -9.935 1.00 90.69 199 HIS A C 1
ATOM 1530 O O . HIS A 1 199 ? -6.637 -3.764 -11.153 1.00 90.69 199 HIS A O 1
ATOM 1536 N N . GLU A 1 200 ? -7.460 -3.525 -9.088 1.00 92.44 200 GLU A N 1
ATOM 1537 C CA . GLU A 1 200 ? -8.726 -2.907 -9.508 1.00 92.44 200 GLU A CA 1
ATOM 1538 C C . GLU A 1 200 ? -8.489 -1.615 -10.310 1.00 92.44 200 GLU A C 1
ATOM 1540 O O . GLU A 1 200 ? -9.094 -1.417 -11.367 1.00 92.44 200 GLU A O 1
ATOM 1545 N N . ALA A 1 201 ? -7.560 -0.762 -9.857 1.00 91.50 201 ALA A N 1
ATOM 1546 C CA . ALA A 1 201 ? -7.199 0.484 -10.542 1.00 91.50 201 ALA A CA 1
ATOM 1547 C C . ALA A 1 201 ? -6.651 0.257 -11.961 1.00 91.50 201 ALA A C 1
ATOM 1549 O O . ALA A 1 201 ? -6.792 1.104 -12.853 1.00 91.50 201 ALA A O 1
ATOM 1550 N N . TYR A 1 202 ? -6.008 -0.889 -12.183 1.00 82.06 202 TYR A N 1
ATOM 1551 C CA . TYR A 1 202 ? -5.520 -1.275 -13.498 1.00 82.06 202 TYR A CA 1
ATOM 1552 C C . TYR A 1 202 ? -6.667 -1.685 -14.424 1.00 82.06 202 TYR A C 1
ATOM 1554 O O . TYR A 1 202 ? -6.744 -1.192 -15.557 1.00 82.06 202 TYR A O 1
ATOM 1562 N N . GLN A 1 203 ? -7.568 -2.547 -13.943 1.00 84.38 203 GLN A N 1
ATOM 1563 C CA . GLN A 1 203 ? -8.674 -3.069 -14.747 1.00 84.38 203 GLN A CA 1
ATOM 1564 C C . GLN A 1 203 ? -9.678 -1.977 -15.119 1.00 84.38 203 GLN A C 1
ATOM 1566 O O . GLN A 1 203 ? -10.094 -1.882 -16.275 1.00 84.38 203 GLN A O 1
ATOM 1571 N N . GLN A 1 204 ? -10.045 -1.123 -14.162 1.00 80.25 204 GLN A N 1
ATOM 1572 C CA . GLN A 1 204 ? -11.097 -0.133 -14.363 1.00 80.25 204 GLN A CA 1
ATOM 1573 C C . GLN A 1 204 ? -10.530 1.286 -14.494 1.00 80.25 204 GLN A C 1
ATOM 1575 O O . GLN A 1 204 ? -9.656 1.680 -13.722 1.00 80.25 204 GLN A O 1
ATOM 1580 N N . PRO A 1 205 ? -10.957 2.077 -15.495 1.00 71.88 205 PRO A N 1
ATOM 1581 C CA . PRO A 1 205 ? -10.580 3.484 -15.586 1.00 71.88 205 PRO A CA 1
ATOM 1582 C C . PRO A 1 205 ? -11.184 4.318 -14.459 1.00 71.88 205 PRO A C 1
ATOM 1584 O O . PRO A 1 205 ? -12.338 4.117 -14.079 1.00 71.88 205 PRO A O 1
ATOM 1587 N N . GLY A 1 206 ? -10.406 5.295 -13.993 1.00 81.75 206 GLY A N 1
ATOM 1588 C CA . GLY A 1 206 ? -10.822 6.286 -13.005 1.00 81.75 206 GLY A CA 1
ATOM 1589 C C . GLY A 1 206 ? -10.254 6.018 -11.616 1.00 81.75 206 GLY A C 1
ATOM 1590 O O . GLY A 1 206 ? -10.241 4.885 -11.142 1.00 81.75 206 GLY A O 1
ATOM 1591 N N . ASP A 1 207 ? -9.804 7.090 -10.974 1.00 91.06 207 ASP A N 1
ATOM 1592 C CA . ASP A 1 207 ? -9.392 7.066 -9.577 1.00 91.06 207 ASP A CA 1
ATOM 1593 C C . ASP A 1 207 ? -10.622 6.895 -8.686 1.00 91.06 207 ASP A C 1
ATOM 1595 O O . ASP A 1 207 ? -11.636 7.573 -8.871 1.00 91.06 207 ASP A O 1
ATOM 1599 N N . ARG A 1 208 ? -10.535 5.978 -7.722 1.00 95.06 208 ARG A N 1
ATOM 1600 C CA . ARG A 1 208 ? -11.643 5.643 -6.826 1.00 95.06 208 ARG A CA 1
ATOM 1601 C C . ARG A 1 208 ? -11.216 5.738 -5.377 1.00 95.06 208 ARG A C 1
ATOM 1603 O O . ARG A 1 208 ? -10.126 5.306 -5.005 1.00 95.06 208 ARG A O 1
ATOM 1610 N N . GLU A 1 209 ? -12.123 6.274 -4.578 1.00 96.75 209 GLU A N 1
ATOM 1611 C CA . GLU A 1 209 ? -12.066 6.291 -3.125 1.00 96.75 209 GLU A CA 1
ATOM 1612 C C . GLU A 1 209 ? -13.425 5.795 -2.614 1.00 96.75 209 GLU A C 1
ATOM 1614 O O . GLU A 1 209 ? -14.474 6.245 -3.077 1.00 96.75 209 GLU A O 1
ATOM 1619 N N . TRP A 1 210 ? -13.410 4.852 -1.679 1.00 97.44 210 TRP A N 1
ATOM 1620 C CA . TRP A 1 210 ? -14.589 4.362 -0.969 1.00 97.44 210 TRP A CA 1
ATOM 1621 C C . TRP A 1 210 ? -14.464 4.808 0.481 1.00 97.44 210 TRP A C 1
ATOM 1623 O O . TRP A 1 210 ? -13.431 4.559 1.094 1.00 97.44 210 TRP A O 1
ATOM 1633 N N . VAL A 1 211 ? -15.483 5.472 1.025 1.00 96.94 211 VAL A N 1
ATOM 1634 C CA . VAL A 1 211 ? -15.464 6.025 2.390 1.00 96.94 211 VAL A CA 1
ATOM 1635 C C . VAL A 1 211 ? -16.727 5.596 3.125 1.00 96.94 211 VAL A C 1
ATOM 1637 O O . VAL A 1 211 ? -17.827 5.784 2.612 1.00 96.94 211 VAL A O 1
ATOM 1640 N N . GLY A 1 212 ? -16.580 5.050 4.331 1.00 92.06 212 GLY A N 1
ATOM 1641 C CA . GLY A 1 212 ? -17.695 4.525 5.117 1.00 92.06 212 GLY A CA 1
ATOM 1642 C C . GLY A 1 212 ? -18.281 3.247 4.510 1.00 92.06 212 GLY A C 1
ATOM 1643 O O . GLY A 1 212 ? -17.559 2.430 3.946 1.00 92.06 212 GLY A O 1
ATOM 1644 N N . ASP A 1 213 ? -19.601 3.082 4.594 1.00 88.25 213 ASP A N 1
ATOM 1645 C CA . ASP A 1 213 ? -20.310 1.854 4.189 1.00 88.25 213 ASP A CA 1
ATOM 1646 C C . ASP A 1 213 ? -20.567 1.722 2.681 1.00 88.25 213 ASP A C 1
ATOM 1648 O O . ASP A 1 213 ? -21.510 1.059 2.240 1.00 88.25 213 ASP A O 1
ATOM 1652 N N . VAL A 1 214 ? -19.730 2.349 1.856 1.00 90.56 214 VAL A N 1
ATOM 1653 C CA . VAL A 1 214 ? -19.832 2.206 0.403 1.00 90.56 214 VAL A CA 1
ATOM 1654 C C . VAL A 1 214 ? -19.360 0.811 -0.001 1.00 90.56 214 VAL A C 1
ATOM 1656 O O . VAL A 1 214 ? -18.305 0.332 0.413 1.00 90.56 214 VAL A O 1
ATOM 1659 N N . ARG A 1 215 ? -20.143 0.156 -0.862 1.00 92.56 215 ARG A N 1
ATOM 1660 C CA . ARG A 1 215 ? -19.839 -1.187 -1.359 1.00 92.56 215 ARG A CA 1
ATOM 1661 C C . ARG A 1 215 ? -18.527 -1.197 -2.155 1.00 92.56 215 ARG A C 1
ATOM 1663 O O . ARG A 1 215 ? -18.424 -0.560 -3.203 1.00 92.56 215 ARG A O 1
ATOM 1670 N N . LEU A 1 216 ? -17.556 -1.967 -1.668 1.00 95.69 216 LEU A N 1
ATOM 1671 C CA . LEU A 1 216 ? -16.304 -2.259 -2.369 1.00 95.69 216 LEU A CA 1
ATOM 1672 C C . LEU A 1 216 ? -16.542 -3.186 -3.576 1.00 95.69 216 LEU A C 1
ATOM 1674 O O . LEU A 1 216 ? -17.526 -3.938 -3.587 1.00 95.69 216 LEU A O 1
ATOM 1678 N N . PRO A 1 217 ? -15.632 -3.193 -4.569 1.00 95.38 217 PRO A N 1
ATOM 1679 C CA . PRO A 1 217 ? -15.604 -4.225 -5.601 1.00 95.38 217 PRO A CA 1
ATOM 1680 C C . PRO A 1 217 ? -15.617 -5.619 -4.969 1.00 95.38 217 PRO A C 1
ATOM 1682 O O . PRO A 1 217 ? -14.970 -5.846 -3.945 1.00 95.38 217 PRO A O 1
ATOM 1685 N N . GLN A 1 218 ? -16.345 -6.558 -5.578 1.00 94.94 218 GLN A N 1
ATOM 1686 C CA . GLN A 1 218 ? -16.589 -7.872 -4.977 1.00 94.94 218 GLN A CA 1
ATOM 1687 C C . GLN A 1 218 ? -15.288 -8.602 -4.610 1.00 94.94 218 GLN A C 1
ATOM 1689 O O . GLN A 1 218 ? -15.161 -9.076 -3.485 1.00 94.94 218 GLN A O 1
ATOM 1694 N N . ALA A 1 219 ? -14.301 -8.607 -5.510 1.00 94.31 219 ALA A N 1
ATOM 1695 C CA . ALA A 1 219 ? -13.007 -9.241 -5.266 1.00 94.31 219 ALA A CA 1
ATOM 1696 C C . ALA A 1 219 ? -12.266 -8.634 -4.060 1.00 94.31 219 ALA A C 1
ATOM 1698 O O . ALA A 1 219 ? -11.657 -9.360 -3.281 1.00 94.31 219 ALA A O 1
ATOM 1699 N N . VAL A 1 220 ? -12.349 -7.314 -3.863 1.00 96.81 220 VAL A N 1
ATOM 1700 C CA . VAL A 1 220 ? -11.734 -6.626 -2.716 1.00 96.81 220 VAL A CA 1
ATOM 1701 C C . VAL A 1 220 ? -12.486 -6.958 -1.426 1.00 96.81 220 VAL A C 1
ATOM 1703 O O . VAL A 1 220 ? -11.870 -7.248 -0.400 1.00 96.81 220 VAL A O 1
ATOM 1706 N N . TRP A 1 221 ? -13.821 -6.946 -1.474 1.00 96.56 221 TRP A N 1
ATOM 1707 C CA . TRP A 1 221 ? -14.661 -7.261 -0.320 1.00 96.56 221 TRP A CA 1
ATOM 1708 C C . TRP A 1 221 ? -14.448 -8.694 0.180 1.00 96.56 221 TRP A C 1
ATOM 1710 O O . TRP A 1 221 ? -14.361 -8.911 1.386 1.00 96.56 221 TRP A O 1
ATOM 1720 N N . GLU A 1 222 ? -14.309 -9.665 -0.724 1.00 96.88 222 GLU A N 1
ATOM 1721 C CA . GLU A 1 222 ? -14.026 -11.061 -0.371 1.00 96.88 222 GLU A CA 1
ATOM 1722 C C . GLU A 1 222 ? -12.702 -11.194 0.393 1.00 96.88 222 GLU A C 1
ATOM 1724 O O . GLU A 1 222 ? -12.655 -11.869 1.421 1.00 96.88 222 GLU A O 1
ATOM 1729 N N . LYS A 1 223 ? -11.653 -10.477 -0.030 1.00 97.31 223 LYS A N 1
ATOM 1730 C CA . LYS A 1 223 ? -10.368 -10.440 0.686 1.00 97.31 223 LYS A CA 1
ATOM 1731 C C . LYS A 1 223 ? -10.480 -9.765 2.053 1.00 97.31 223 LYS A C 1
ATOM 1733 O O . LYS A 1 223 ? -9.931 -10.267 3.027 1.00 97.31 223 LYS A O 1
ATOM 1738 N N . ALA A 1 224 ? -11.216 -8.659 2.150 1.00 96.50 224 ALA A N 1
ATOM 1739 C CA . ALA A 1 224 ? -11.433 -7.984 3.429 1.00 96.50 224 ALA A CA 1
ATOM 1740 C C . ALA A 1 224 ? -12.225 -8.866 4.411 1.00 96.50 224 ALA A C 1
ATOM 1742 O O . ALA A 1 224 ? -11.932 -8.890 5.606 1.00 96.50 224 ALA A O 1
ATOM 1743 N N . ARG A 1 225 ? -13.197 -9.633 3.904 1.00 95.44 225 ARG A N 1
ATOM 1744 C CA . ARG A 1 225 ? -13.951 -10.616 4.686 1.00 95.44 225 ARG A CA 1
ATOM 1745 C C . ARG A 1 225 ? -13.068 -11.773 5.150 1.00 95.44 225 ARG A C 1
ATOM 1747 O O . ARG A 1 225 ? -13.162 -12.157 6.311 1.00 95.44 225 ARG A O 1
ATOM 1754 N N . ASP A 1 226 ? -12.230 -12.310 4.267 1.00 96.12 226 ASP A N 1
ATOM 1755 C CA . ASP A 1 226 ? -11.247 -13.344 4.599 1.00 96.12 226 ASP A CA 1
ATOM 1756 C C . ASP A 1 226 ? -10.335 -12.894 5.757 1.00 96.12 226 ASP A C 1
ATOM 1758 O O . ASP A 1 226 ? -10.146 -13.635 6.725 1.00 96.12 226 ASP A O 1
ATOM 1762 N N . ASP A 1 227 ? -9.816 -11.665 5.687 1.00 95.69 227 ASP A N 1
ATOM 1763 C CA . ASP A 1 227 ? -8.985 -11.066 6.738 1.00 95.69 227 ASP A CA 1
ATOM 1764 C C . ASP A 1 227 ? -9.755 -10.943 8.065 1.00 95.69 227 ASP A C 1
ATOM 1766 O O . ASP A 1 227 ? -9.254 -11.362 9.110 1.00 95.69 227 ASP A O 1
ATOM 1770 N N . ALA A 1 228 ? -10.995 -10.438 8.029 1.00 91.25 228 ALA A N 1
ATOM 1771 C CA . ALA A 1 228 ? -11.850 -10.305 9.213 1.00 91.25 228 ALA A CA 1
ATOM 1772 C C . ALA A 1 228 ? -12.218 -11.660 9.848 1.00 91.25 228 ALA A C 1
ATOM 1774 O O . ALA A 1 228 ? -12.433 -11.750 11.055 1.00 91.25 228 ALA A O 1
ATOM 1775 N N . GLN A 1 229 ? -12.261 -12.731 9.051 1.00 93.94 229 GLN A N 1
ATOM 1776 C CA . GLN A 1 229 ? -12.472 -14.104 9.521 1.00 93.94 229 GLN A CA 1
ATOM 1777 C C . GLN A 1 229 ? -11.178 -14.790 9.984 1.00 93.94 229 GLN A C 1
ATOM 1779 O O . GLN A 1 229 ? -11.206 -15.949 10.402 1.00 93.94 229 GLN A O 1
ATOM 1784 N N . GLY A 1 230 ? -10.038 -14.097 9.925 1.00 93.75 230 GLY A N 1
ATOM 1785 C CA . GLY A 1 230 ? -8.751 -14.624 10.361 1.00 93.75 230 GLY A CA 1
ATOM 1786 C C . GLY A 1 230 ? -8.186 -15.692 9.427 1.00 93.75 230 GLY A C 1
ATOM 1787 O O . GLY A 1 230 ? -7.535 -16.633 9.894 1.00 93.75 230 GLY A O 1
ATOM 1788 N N . LYS A 1 231 ? -8.432 -15.576 8.115 1.00 93.81 231 LYS A N 1
ATOM 1789 C CA . LYS A 1 231 ? -7.874 -16.493 7.119 1.00 93.81 231 LYS A CA 1
ATOM 1790 C C . LYS A 1 231 ? -6.351 -16.548 7.219 1.00 93.81 231 LYS A C 1
ATOM 1792 O O . LYS A 1 231 ? -5.660 -15.537 7.334 1.00 93.81 231 LYS A O 1
ATOM 1797 N N . LYS A 1 232 ? -5.833 -17.772 7.154 1.00 93.25 232 LYS A N 1
ATOM 1798 C CA . LYS A 1 232 ? -4.410 -18.087 7.268 1.00 93.25 232 LYS A CA 1
ATOM 1799 C C . LYS A 1 232 ? -3.857 -18.511 5.918 1.00 93.25 232 LYS A C 1
ATOM 1801 O O . LYS A 1 232 ? -4.466 -19.313 5.214 1.00 93.25 232 LYS A O 1
ATOM 1806 N N . TYR A 1 233 ? -2.668 -18.023 5.607 1.00 86.94 233 TYR A N 1
ATOM 1807 C CA . TYR A 1 233 ? -1.919 -18.361 4.408 1.00 86.94 233 TYR A CA 1
ATOM 1808 C C . TYR A 1 233 ? -0.611 -19.038 4.796 1.00 86.94 233 TYR A C 1
ATOM 1810 O O . TYR A 1 233 ? 0.043 -18.647 5.762 1.00 86.94 233 TYR A O 1
ATOM 1818 N N . VAL A 1 234 ? -0.210 -20.060 4.047 1.00 84.12 234 VAL A N 1
ATOM 1819 C CA . VAL A 1 234 ? 1.067 -20.741 4.268 1.00 84.12 234 VAL A CA 1
ATOM 1820 C C . VAL A 1 234 ? 2.107 -20.123 3.350 1.00 84.12 234 VAL A C 1
ATOM 1822 O O . VAL A 1 234 ? 1.978 -20.178 2.130 1.00 84.12 234 VAL A O 1
ATOM 1825 N N . ARG A 1 235 ? 3.161 -19.564 3.940 1.00 82.75 235 ARG A N 1
ATOM 1826 C CA . ARG A 1 235 ? 4.309 -19.023 3.219 1.00 82.75 235 ARG A CA 1
ATOM 1827 C C . ARG A 1 235 ? 5.500 -19.949 3.368 1.00 82.75 235 ARG A C 1
ATOM 1829 O O . ARG A 1 235 ? 5.881 -20.311 4.478 1.00 82.75 235 ARG A O 1
ATOM 1836 N N . ILE A 1 236 ? 6.144 -20.267 2.254 1.00 77.75 236 ILE A N 1
ATOM 1837 C CA . ILE A 1 236 ? 7.401 -21.012 2.247 1.00 77.75 236 ILE A CA 1
ATOM 1838 C C . ILE A 1 236 ? 8.561 -20.050 2.550 1.00 77.75 236 ILE A C 1
ATOM 1840 O O . ILE A 1 236 ? 8.826 -19.096 1.818 1.00 77.75 236 ILE A O 1
ATOM 1844 N N . CYS A 1 237 ? 9.265 -20.298 3.650 1.00 62.88 237 CYS A N 1
ATOM 1845 C CA . CYS A 1 237 ? 10.433 -19.554 4.097 1.00 62.88 237 CYS A CA 1
ATOM 1846 C C . CYS A 1 237 ? 11.697 -20.062 3.401 1.00 62.88 237 CYS A C 1
ATOM 1848 O O . CYS A 1 237 ? 12.048 -21.241 3.485 1.00 62.88 237 CYS A O 1
ATOM 1850 N N . LYS A 1 238 ? 12.449 -19.146 2.787 1.00 51.31 238 LYS A N 1
ATOM 1851 C CA . LYS A 1 238 ? 13.788 -19.452 2.273 1.00 51.31 238 LYS A CA 1
ATOM 1852 C C . LYS A 1 238 ? 14.766 -19.626 3.451 1.00 51.31 238 LYS A C 1
ATOM 1854 O O . LYS A 1 238 ? 14.710 -18.832 4.396 1.00 51.31 238 LYS A O 1
ATOM 1859 N N . PRO A 1 239 ? 15.659 -20.631 3.437 1.00 46.25 239 PRO A N 1
ATOM 1860 C CA . PRO A 1 239 ? 16.677 -20.773 4.474 1.00 46.25 239 PRO A CA 1
ATOM 1861 C C . PRO A 1 239 ? 17.609 -19.549 4.488 1.00 46.25 239 PRO A C 1
ATOM 1863 O O . PRO A 1 239 ? 17.999 -19.046 3.435 1.00 46.25 239 PRO A O 1
ATOM 1866 N N . LYS A 1 240 ? 17.976 -19.063 5.683 1.00 36.22 240 LYS A N 1
ATOM 1867 C CA . LYS A 1 240 ? 19.022 -18.034 5.824 1.00 36.22 240 LYS A CA 1
ATOM 1868 C C . LYS A 1 240 ? 20.369 -18.653 5.415 1.00 36.22 240 LYS A C 1
ATOM 1870 O O . LYS A 1 240 ? 20.676 -19.734 5.921 1.00 36.22 240 LYS A O 1
ATOM 1875 N N . PRO A 1 241 ? 21.180 -18.010 4.555 1.00 35.12 241 PRO A N 1
ATOM 1876 C CA . PRO A 1 241 ? 22.517 -18.513 4.258 1.00 35.12 241 PRO A CA 1
ATOM 1877 C C . PRO A 1 241 ? 23.382 -18.513 5.536 1.00 35.12 241 PRO A C 1
ATOM 1879 O O . PRO A 1 241 ? 23.199 -17.642 6.397 1.00 35.12 241 PRO A O 1
ATOM 1882 N N . PRO A 1 242 ? 24.303 -19.481 5.703 1.00 28.91 242 PRO A N 1
ATOM 1883 C CA . PRO A 1 242 ? 25.202 -19.512 6.853 1.00 28.91 242 PRO A CA 1
ATOM 1884 C C . PRO A 1 242 ? 26.075 -18.249 6.879 1.00 28.91 242 PRO A C 1
ATOM 1886 O O . PRO A 1 242 ? 26.595 -17.816 5.852 1.00 28.91 242 PRO A O 1
ATOM 1889 N N . ARG A 1 243 ? 26.239 -17.640 8.062 1.00 30.36 243 ARG A N 1
ATOM 1890 C CA . ARG A 1 243 ? 27.142 -16.494 8.250 1.00 30.36 243 ARG A CA 1
ATOM 1891 C C . ARG A 1 243 ? 28.591 -16.976 8.118 1.00 30.36 243 ARG A C 1
ATOM 1893 O O . ARG A 1 243 ? 29.109 -17.581 9.054 1.00 30.36 243 ARG A O 1
ATOM 1900 N N . CYS A 1 244 ? 29.262 -16.688 7.006 1.00 27.52 244 CYS A N 1
ATOM 1901 C CA . CYS A 1 244 ? 30.715 -16.835 6.919 1.00 27.52 244 CYS A CA 1
ATOM 1902 C C . CYS A 1 244 ? 31.387 -15.799 7.836 1.00 27.52 244 CYS A C 1
ATOM 1904 O O . CYS A 1 244 ? 31.285 -14.595 7.612 1.00 27.52 244 CYS A O 1
ATOM 1906 N N . ARG A 1 245 ? 32.053 -16.271 8.897 1.00 28.81 245 ARG A N 1
ATOM 1907 C CA . ARG A 1 245 ? 32.970 -15.473 9.720 1.00 28.81 245 ARG A CA 1
ATOM 1908 C C . ARG A 1 245 ? 34.373 -15.548 9.112 1.00 28.81 245 ARG A C 1
ATOM 1910 O O . ARG A 1 245 ? 35.128 -16.441 9.472 1.00 28.81 245 ARG A O 1
ATOM 1917 N N . SER A 1 246 ? 34.722 -14.608 8.241 1.00 27.16 246 SER A N 1
ATOM 1918 C CA . SER A 1 246 ? 36.113 -14.170 8.050 1.00 27.16 246 SER A CA 1
ATOM 1919 C C . SER A 1 246 ? 36.177 -12.902 7.192 1.00 27.16 246 SER A C 1
ATOM 1921 O O . SER A 1 246 ? 35.511 -12.765 6.172 1.00 27.16 246 SER A O 1
ATOM 1923 N N . PHE A 1 247 ? 36.962 -11.957 7.697 1.00 26.38 247 PHE A N 1
ATOM 1924 C CA . PHE A 1 247 ? 37.266 -10.620 7.193 1.00 26.38 247 PHE A CA 1
ATOM 1925 C C . PHE A 1 247 ? 37.973 -10.633 5.823 1.00 26.38 247 PHE A C 1
ATOM 1927 O O . PHE A 1 247 ? 38.975 -11.328 5.691 1.00 26.38 247 PHE A O 1
ATOM 1934 N N . ILE A 1 248 ? 37.557 -9.759 4.894 1.00 27.97 248 ILE A N 1
ATOM 1935 C CA . ILE A 1 248 ? 38.444 -8.987 3.995 1.00 27.97 248 ILE A CA 1
ATOM 1936 C C . ILE A 1 248 ? 37.816 -7.584 3.833 1.00 27.97 248 ILE A C 1
ATOM 1938 O O . ILE A 1 248 ? 36.645 -7.502 3.458 1.00 27.97 248 ILE A O 1
ATOM 1942 N N . PRO A 1 249 ? 38.529 -6.481 4.136 1.00 31.42 249 PRO A N 1
ATOM 1943 C CA . PRO A 1 249 ? 38.015 -5.127 3.958 1.00 31.42 249 PRO A CA 1
ATOM 1944 C C . PRO A 1 249 ? 38.232 -4.608 2.526 1.00 31.42 249 PRO A C 1
ATOM 1946 O O . PRO A 1 249 ? 39.181 -4.985 1.845 1.00 31.42 249 PRO A O 1
ATOM 1949 N N . SER A 1 250 ? 37.378 -3.656 2.141 1.00 27.83 250 SER A N 1
ATOM 1950 C CA . SER A 1 250 ? 37.383 -2.848 0.909 1.00 27.83 250 SER A CA 1
ATOM 1951 C C . SER A 1 250 ? 36.872 -3.520 -0.376 1.00 27.83 250 SER A C 1
ATOM 1953 O O . SER A 1 250 ? 37.609 -4.134 -1.134 1.00 27.83 250 SER A O 1
ATOM 1955 N N . LEU A 1 251 ? 35.573 -3.343 -0.631 1.00 24.11 251 LEU A N 1
ATOM 1956 C CA . LEU A 1 251 ? 34.994 -2.913 -1.912 1.00 24.11 251 LEU A CA 1
ATOM 1957 C C . LEU A 1 251 ? 33.478 -2.800 -1.719 1.00 24.11 251 LEU A C 1
ATOM 1959 O O . LEU A 1 251 ? 32.814 -3.739 -1.287 1.00 24.11 251 LEU A O 1
ATOM 1963 N N . VAL A 1 252 ? 32.940 -1.618 -2.001 1.00 36.41 252 VAL A N 1
ATOM 1964 C CA . VAL A 1 252 ? 31.500 -1.355 -2.010 1.00 36.41 252 VAL A CA 1
ATOM 1965 C C . VAL A 1 252 ? 30.856 -2.246 -3.073 1.00 36.41 252 VAL A C 1
ATOM 1967 O O . VAL A 1 252 ? 31.130 -2.081 -4.261 1.00 36.41 252 VAL A O 1
ATOM 1970 N N . LYS A 1 253 ? 30.005 -3.187 -2.653 1.00 23.61 253 LYS A N 1
ATOM 1971 C CA . LYS A 1 253 ? 29.042 -3.867 -3.525 1.00 23.61 253 LYS A CA 1
ATOM 1972 C C . LYS A 1 253 ? 27.899 -4.448 -2.692 1.00 23.61 253 LYS A C 1
ATOM 1974 O O . LYS A 1 253 ? 28.115 -5.300 -1.834 1.00 23.61 253 LYS A O 1
ATOM 1979 N N . PHE A 1 254 ? 26.689 -3.956 -2.939 1.00 27.66 254 PHE A N 1
ATOM 1980 C CA . PHE A 1 254 ? 25.462 -4.657 -2.580 1.00 27.66 254 PHE A CA 1
ATOM 1981 C C . PHE A 1 254 ? 25.414 -5.955 -3.383 1.00 27.66 254 PHE A C 1
ATOM 1983 O O . PHE A 1 254 ? 25.457 -5.890 -4.604 1.00 27.66 254 PHE A O 1
ATOM 1990 N N . ASP A 1 255 ? 25.317 -7.100 -2.711 1.00 24.22 255 ASP A N 1
ATOM 1991 C CA . ASP A 1 255 ? 24.802 -8.333 -3.305 1.00 24.22 255 ASP A CA 1
ATOM 1992 C C . ASP A 1 255 ? 24.221 -9.229 -2.200 1.00 24.22 255 ASP A C 1
ATOM 1994 O O . ASP A 1 255 ? 24.919 -9.734 -1.316 1.00 24.22 255 ASP A O 1
ATOM 1998 N N . LEU A 1 256 ? 22.902 -9.429 -2.259 1.00 27.59 256 LEU A N 1
ATOM 1999 C CA . LEU A 1 256 ? 22.186 -10.478 -1.539 1.00 27.59 256 LEU A CA 1
ATOM 2000 C C . LEU A 1 256 ? 22.747 -11.837 -1.981 1.00 27.59 256 LEU A C 1
ATOM 2002 O O . LEU A 1 256 ? 22.499 -12.291 -3.094 1.00 27.59 256 LEU A O 1
ATOM 2006 N N . HIS A 1 257 ? 23.495 -12.504 -1.102 1.00 30.30 257 HIS A N 1
ATOM 2007 C CA . HIS A 1 257 ? 24.078 -13.817 -1.379 1.00 30.30 257 HIS A CA 1
ATOM 2008 C C . HIS A 1 257 ? 22.998 -14.916 -1.336 1.00 30.30 257 HIS A C 1
ATOM 2010 O O . HIS A 1 257 ? 22.791 -15.595 -0.327 1.00 30.30 257 HIS A O 1
ATOM 2016 N N . ILE A 1 258 ? 22.275 -15.078 -2.444 1.00 33.06 258 ILE A N 1
ATOM 2017 C CA . ILE A 1 258 ? 21.496 -16.281 -2.745 1.00 33.06 258 ILE A CA 1
ATOM 2018 C C . ILE A 1 258 ? 22.498 -17.350 -3.205 1.00 33.06 258 ILE A C 1
ATOM 2020 O O . ILE A 1 258 ? 23.243 -17.142 -4.160 1.00 33.06 258 ILE A O 1
ATOM 2024 N N . SER A 1 259 ? 22.568 -18.490 -2.511 1.00 33.50 259 SER A N 1
ATOM 2025 C CA . SER A 1 259 ? 23.519 -19.560 -2.847 1.00 33.50 259 SER A CA 1
ATOM 2026 C C . SER A 1 259 ? 23.301 -20.075 -4.279 1.00 33.50 259 SER A C 1
ATOM 2028 O O . SER A 1 259 ? 22.160 -20.187 -4.735 1.00 33.50 259 SER A O 1
ATOM 2030 N N . ARG A 1 260 ? 24.394 -20.442 -4.971 1.00 39.09 260 ARG A N 1
ATOM 2031 C CA . ARG A 1 260 ? 24.418 -20.901 -6.380 1.00 39.09 260 ARG A CA 1
ATOM 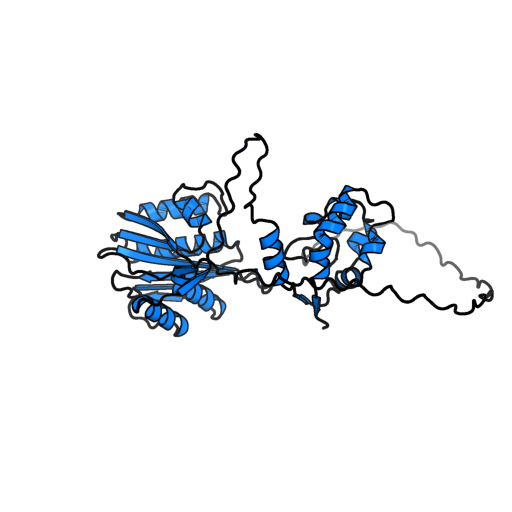2032 C C . ARG A 1 260 ? 23.411 -22.017 -6.718 1.00 39.09 260 ARG A C 1
ATOM 2034 O O . ARG A 1 260 ? 22.971 -22.102 -7.856 1.00 39.09 260 ARG A O 1
ATOM 2041 N N . LEU A 1 261 ? 23.000 -22.828 -5.741 1.00 32.81 261 LEU A N 1
ATOM 2042 C CA . LEU A 1 261 ? 21.982 -23.875 -5.921 1.00 32.81 261 LEU A CA 1
ATOM 2043 C C . LEU A 1 261 ? 20.550 -23.315 -6.049 1.00 32.81 261 LEU A C 1
ATOM 2045 O O . LEU A 1 261 ? 19.721 -23.898 -6.740 1.00 32.81 261 LEU A O 1
ATOM 2049 N N . SER A 1 262 ? 20.260 -22.165 -5.434 1.00 35.97 262 SER A N 1
ATOM 2050 C CA . SER A 1 262 ? 18.927 -21.537 -5.453 1.00 35.97 262 SER A CA 1
ATOM 2051 C C . SER A 1 262 ? 18.687 -20.695 -6.711 1.00 35.97 262 SER A C 1
ATOM 2053 O O . SER A 1 262 ? 17.549 -20.594 -7.161 1.00 35.97 262 SER A O 1
ATOM 2055 N N . MET A 1 263 ? 19.754 -20.128 -7.292 1.00 37.06 263 MET A N 1
ATOM 2056 C CA . MET A 1 263 ? 19.731 -19.539 -8.640 1.00 37.06 263 MET A CA 1
ATOM 2057 C C . MET A 1 263 ? 19.400 -20.616 -9.680 1.00 37.06 263 MET A C 1
ATOM 2059 O O . MET A 1 263 ? 18.525 -20.414 -10.509 1.00 37.06 263 MET A O 1
ATOM 2063 N N . GLY A 1 264 ? 19.989 -21.812 -9.550 1.00 35.47 264 GLY A N 1
ATOM 2064 C CA . GLY A 1 264 ? 19.689 -22.941 -10.435 1.00 35.47 264 GLY A CA 1
ATOM 2065 C C . GLY A 1 264 ? 18.213 -23.358 -10.438 1.00 35.47 264 GLY A C 1
ATOM 2066 O O . GLY A 1 264 ? 17.691 -23.688 -11.498 1.00 35.47 264 GLY A O 1
ATOM 2067 N N . LEU A 1 265 ? 17.530 -23.293 -9.286 1.00 37.97 265 LEU A N 1
ATOM 2068 C CA . LEU A 1 265 ? 16.107 -23.634 -9.172 1.00 37.97 265 LEU A CA 1
ATOM 2069 C C . LEU A 1 265 ? 15.194 -22.500 -9.675 1.00 37.97 265 LEU A C 1
ATOM 2071 O O . LEU A 1 265 ? 14.214 -22.757 -10.369 1.00 37.97 265 LEU A O 1
ATOM 2075 N N . PHE A 1 266 ? 15.531 -21.243 -9.369 1.00 34.78 266 PHE A N 1
ATOM 2076 C CA . PHE A 1 266 ? 14.764 -20.069 -9.804 1.00 34.78 266 PHE A CA 1
ATOM 2077 C C . PHE A 1 266 ? 14.837 -19.871 -11.326 1.00 34.78 266 PHE A C 1
ATOM 2079 O O . PHE A 1 266 ? 13.816 -19.672 -11.979 1.00 34.78 266 PHE A O 1
ATOM 2086 N N . GLU A 1 267 ? 16.022 -20.044 -11.910 1.00 35.56 267 GLU A N 1
ATOM 2087 C CA . GLU A 1 267 ? 16.222 -19.965 -13.357 1.00 35.56 267 GLU A CA 1
ATOM 2088 C C . GLU A 1 267 ? 15.721 -21.213 -14.115 1.00 35.56 267 GLU A C 1
ATOM 2090 O O . GLU A 1 267 ? 15.625 -21.193 -15.338 1.00 35.56 267 GLU A O 1
ATOM 2095 N N . SER A 1 268 ? 15.419 -22.321 -13.425 1.00 34.41 268 SER A N 1
ATOM 2096 C CA . SER A 1 268 ? 14.830 -23.514 -14.058 1.00 34.41 268 SER A CA 1
ATOM 2097 C C . SER A 1 268 ? 13.310 -23.439 -14.239 1.00 34.41 268 SER A C 1
ATOM 2099 O O . SER A 1 268 ? 12.749 -24.265 -14.953 1.00 34.41 268 SER A O 1
ATOM 2101 N N . VAL A 1 269 ? 12.650 -22.454 -13.617 1.00 36.47 269 VAL A N 1
ATOM 2102 C CA . VAL A 1 269 ? 11.180 -22.315 -13.612 1.00 36.47 269 VAL A CA 1
ATOM 2103 C C . VAL A 1 269 ? 10.705 -21.083 -14.397 1.00 36.47 269 VAL A C 1
ATOM 2105 O O . VAL A 1 269 ? 9.544 -21.020 -14.792 1.00 36.47 269 VAL A O 1
ATOM 2108 N N . MET A 1 270 ? 11.589 -20.122 -14.681 1.00 35.38 270 MET A N 1
ATOM 2109 C CA . MET A 1 270 ? 11.264 -18.935 -15.476 1.00 35.38 270 MET A CA 1
ATOM 2110 C C . MET A 1 270 ? 11.612 -19.161 -16.950 1.00 35.38 270 MET A C 1
ATOM 2112 O O . MET A 1 270 ? 12.777 -19.295 -17.315 1.00 35.38 270 MET A O 1
ATOM 2116 N N . VAL A 1 271 ? 10.590 -19.198 -17.807 1.00 38.38 271 VAL A N 1
ATOM 2117 C CA . VAL A 1 271 ? 10.753 -19.173 -19.266 1.00 38.38 271 VAL A CA 1
ATOM 2118 C C . VAL A 1 271 ? 10.572 -17.733 -19.728 1.00 38.38 271 VAL A C 1
ATOM 2120 O O . VAL A 1 271 ? 9.495 -17.157 -19.578 1.00 38.38 271 VAL A O 1
ATOM 2123 N N . VAL A 1 272 ? 11.624 -17.143 -20.297 1.00 42.56 272 VAL A N 1
ATOM 2124 C CA . VAL A 1 272 ? 11.536 -15.829 -20.943 1.00 42.56 272 VAL A CA 1
ATOM 2125 C C . VAL A 1 272 ? 10.898 -16.023 -22.314 1.00 42.56 272 VAL A C 1
ATOM 2127 O O . VAL A 1 272 ? 11.493 -16.626 -23.211 1.00 42.56 272 VAL A O 1
ATOM 2130 N N . VAL A 1 273 ? 9.672 -15.525 -22.462 1.00 40.09 273 VAL A N 1
ATOM 2131 C CA . VAL A 1 273 ? 8.898 -15.600 -23.703 1.00 40.09 273 VAL A CA 1
ATOM 2132 C C . VAL A 1 273 ? 9.159 -14.342 -24.525 1.00 40.09 273 VAL A C 1
ATOM 2134 O O . VAL A 1 273 ? 8.729 -13.249 -24.158 1.00 40.09 273 VAL A O 1
ATOM 2137 N N . LEU A 1 274 ? 9.862 -14.491 -25.649 1.00 50.31 274 LEU A N 1
ATOM 2138 C CA . LEU A 1 274 ? 10.089 -13.412 -26.612 1.00 50.31 274 LEU A CA 1
ATOM 2139 C C . LEU A 1 274 ? 9.228 -13.598 -27.859 1.00 50.31 274 LEU A C 1
ATOM 2141 O O . LEU A 1 274 ? 9.213 -14.663 -28.476 1.00 50.31 274 LEU A O 1
ATOM 2145 N N . VAL A 1 275 ? 8.553 -12.524 -28.265 1.00 51.03 275 VAL A N 1
ATOM 2146 C CA . VAL A 1 275 ? 7.747 -12.483 -29.491 1.00 51.03 275 VAL A CA 1
ATOM 2147 C C . VAL A 1 275 ? 8.670 -12.369 -30.712 1.00 51.03 275 VAL A C 1
ATOM 2149 O O . VAL A 1 275 ? 9.354 -11.357 -30.860 1.00 51.03 275 VAL A O 1
ATOM 2152 N N . SER A 1 276 ? 8.665 -13.381 -31.594 1.00 61.97 276 SER A N 1
ATOM 2153 C CA . SER A 1 276 ? 9.379 -13.552 -32.888 1.00 61.97 276 SER A CA 1
ATOM 2154 C C . SER A 1 276 ? 10.907 -13.325 -32.952 1.00 61.97 276 SER A C 1
ATOM 2156 O O . SER A 1 276 ? 11.592 -14.007 -33.710 1.00 61.97 276 SER A O 1
ATOM 2158 N N . GLY A 1 277 ? 11.478 -12.376 -32.203 1.00 63.56 277 GLY A N 1
ATOM 2159 C CA . GLY A 1 277 ? 12.902 -12.030 -32.213 1.00 63.56 277 GLY A CA 1
ATOM 2160 C C . GLY A 1 277 ? 13.400 -11.339 -33.493 1.00 63.56 277 GLY A C 1
ATOM 2161 O O . GLY A 1 277 ? 14.606 -11.148 -33.641 1.00 63.56 277 GLY A O 1
ATOM 2162 N N . GLU A 1 278 ? 12.518 -10.968 -34.429 1.00 69.75 278 GLU A N 1
ATOM 2163 C CA . GLU A 1 278 ? 12.913 -10.472 -35.761 1.00 69.75 278 GLU A CA 1
ATOM 2164 C C . GLU A 1 278 ? 13.366 -9.010 -35.781 1.00 69.75 278 GLU A C 1
ATOM 2166 O O . GLU A 1 278 ? 14.145 -8.618 -36.647 1.00 69.75 278 GLU A O 1
ATOM 2171 N N . ARG A 1 279 ? 12.892 -8.204 -34.825 1.00 65.62 279 ARG A N 1
ATOM 2172 C CA . ARG A 1 279 ? 13.149 -6.754 -34.774 1.00 65.62 279 ARG A CA 1
ATOM 2173 C C . ARG A 1 279 ? 14.105 -6.329 -33.662 1.00 65.62 279 ARG A C 1
ATOM 2175 O O . ARG A 1 279 ? 14.663 -5.243 -33.753 1.00 65.62 279 ARG A O 1
ATOM 2182 N N . ALA A 1 280 ? 14.279 -7.166 -32.640 1.00 75.69 280 ALA A N 1
ATOM 2183 C CA . ALA A 1 280 ? 15.189 -6.903 -31.531 1.00 75.69 280 ALA A CA 1
ATOM 2184 C C . ALA A 1 280 ? 16.622 -7.300 -31.908 1.00 75.69 280 ALA A C 1
ATOM 2186 O O . ALA A 1 280 ? 16.828 -8.342 -32.534 1.00 75.69 280 ALA A O 1
ATOM 2187 N N . LEU A 1 281 ? 17.607 -6.495 -31.517 1.00 79.56 281 LEU A N 1
ATOM 2188 C CA . LEU A 1 281 ? 19.028 -6.718 -31.767 1.00 79.56 281 LEU A CA 1
ATOM 2189 C C . LEU A 1 281 ? 19.678 -7.514 -30.628 1.00 79.56 281 LEU A C 1
ATOM 2191 O O . LEU A 1 281 ? 19.766 -7.045 -29.497 1.00 79.56 281 LEU A O 1
ATOM 2195 N N . PHE A 1 282 ? 20.217 -8.690 -30.953 1.00 78.94 282 PHE A N 1
ATOM 2196 C CA . PHE A 1 282 ? 20.789 -9.654 -30.006 1.00 78.94 282 PHE A CA 1
ATOM 2197 C C . PHE A 1 282 ? 21.873 -9.049 -29.104 1.00 78.94 282 PHE A C 1
ATOM 2199 O O . PHE A 1 282 ? 21.909 -9.329 -27.913 1.00 78.94 282 PHE A O 1
ATOM 2206 N N . TRP A 1 283 ? 22.750 -8.209 -29.655 1.00 79.25 283 TRP A N 1
ATOM 2207 C CA . TRP A 1 283 ? 23.904 -7.674 -28.925 1.00 79.25 283 TRP A CA 1
ATOM 2208 C C . TRP A 1 283 ? 23.648 -6.334 -28.226 1.00 79.25 283 TRP A C 1
ATOM 2210 O O . TRP A 1 283 ? 24.414 -5.980 -27.335 1.00 79.25 283 TRP A O 1
ATOM 2220 N N . ARG A 1 284 ? 22.629 -5.571 -28.649 1.00 74.62 284 ARG A N 1
ATOM 2221 C CA . ARG A 1 284 ? 22.414 -4.175 -28.211 1.00 74.62 284 ARG A CA 1
ATOM 2222 C C . ARG A 1 284 ? 21.145 -3.976 -27.399 1.00 74.62 284 ARG A C 1
ATOM 2224 O O . ARG A 1 284 ? 21.114 -3.088 -26.555 1.00 74.62 284 ARG A O 1
ATOM 2231 N N . ASP A 1 285 ? 20.114 -4.772 -27.653 1.00 72.38 285 ASP A N 1
ATOM 2232 C CA . ASP A 1 285 ? 18.835 -4.593 -26.981 1.00 72.38 285 ASP A CA 1
ATOM 2233 C C . ASP A 1 285 ? 18.802 -5.363 -25.658 1.00 72.38 285 ASP A C 1
ATOM 2235 O O . ASP A 1 285 ? 19.508 -6.354 -25.455 1.00 72.38 285 ASP A O 1
ATOM 2239 N N . ARG A 1 286 ? 17.949 -4.902 -24.742 1.00 75.12 286 ARG A N 1
ATOM 2240 C CA . ARG A 1 286 ? 17.780 -5.473 -23.401 1.00 75.12 286 ARG A CA 1
ATOM 2241 C C . ARG A 1 286 ? 16.675 -6.530 -23.383 1.00 75.12 286 ARG A C 1
ATOM 2243 O O . ARG A 1 286 ? 15.598 -6.304 -22.840 1.00 75.12 286 ARG A O 1
ATOM 2250 N N . TRP A 1 287 ? 16.919 -7.657 -24.047 1.00 67.69 287 TRP A N 1
ATOM 2251 C CA . TRP A 1 287 ? 15.914 -8.702 -24.281 1.00 67.69 287 TRP A CA 1
ATOM 2252 C C . TRP A 1 287 ? 15.982 -9.885 -23.297 1.00 67.69 287 TRP A C 1
ATOM 2254 O O . TRP A 1 287 ? 15.095 -10.731 -23.311 1.00 67.69 287 TRP A O 1
ATOM 2264 N N . LEU A 1 288 ? 16.978 -9.945 -22.409 1.00 61.81 288 LEU A N 1
ATOM 2265 C CA . LEU A 1 288 ? 17.140 -11.015 -21.418 1.00 61.81 288 LEU A CA 1
ATOM 2266 C C . LEU A 1 288 ? 16.726 -10.520 -20.033 1.00 61.81 288 LEU A C 1
ATOM 2268 O O . LEU A 1 288 ? 17.536 -9.925 -19.331 1.00 61.81 288 LEU A O 1
ATOM 2272 N N . GLU A 1 289 ? 15.465 -10.726 -19.643 1.00 63.19 289 GLU A N 1
ATOM 2273 C CA . GLU A 1 289 ? 14.956 -10.312 -18.317 1.00 63.19 289 GLU A CA 1
ATOM 2274 C C . GLU A 1 289 ? 15.196 -8.812 -18.021 1.00 63.19 289 GLU A C 1
ATOM 2276 O O . GLU A 1 289 ? 15.512 -8.411 -16.904 1.00 63.19 289 GLU A O 1
ATOM 2281 N N . GLY A 1 290 ? 15.096 -7.963 -19.053 1.00 57.94 290 GLY A N 1
ATOM 2282 C CA . GLY A 1 290 ? 15.367 -6.522 -18.955 1.00 57.94 290 GLY A CA 1
ATOM 2283 C C . GLY A 1 290 ? 16.851 -6.134 -19.016 1.00 57.94 290 GLY A C 1
ATOM 2284 O O . GLY A 1 290 ? 17.185 -4.953 -18.891 1.00 57.94 290 GLY A O 1
ATOM 2285 N N . ARG A 1 291 ? 17.747 -7.097 -19.251 1.00 66.50 291 ARG A N 1
ATOM 2286 C CA . ARG A 1 291 ? 19.191 -6.901 -19.443 1.00 66.50 291 ARG A CA 1
ATOM 2287 C C . ARG A 1 291 ? 19.608 -7.163 -20.886 1.00 66.50 291 ARG A C 1
ATOM 2289 O O . ARG A 1 291 ? 18.975 -7.933 -21.611 1.00 66.50 291 ARG A O 1
ATOM 2296 N N . GLY A 1 292 ? 20.672 -6.493 -21.312 1.00 72.69 292 GLY A N 1
ATOM 2297 C CA . GLY A 1 292 ? 21.348 -6.736 -22.583 1.00 72.69 292 GLY A CA 1
ATOM 2298 C C . GLY A 1 292 ? 22.548 -7.660 -22.407 1.00 72.69 292 GLY A C 1
ATOM 2299 O O . GLY A 1 292 ? 23.012 -7.901 -21.292 1.00 72.69 292 GLY A O 1
ATOM 2300 N N . ILE A 1 293 ? 23.100 -8.148 -23.519 1.00 79.25 293 ILE A N 1
ATOM 2301 C CA . ILE A 1 293 ? 24.337 -8.944 -23.483 1.00 79.25 293 ILE A CA 1
ATOM 2302 C C . ILE A 1 293 ? 25.498 -8.133 -22.896 1.00 79.25 293 ILE A C 1
ATOM 2304 O O . ILE A 1 293 ? 26.339 -8.700 -22.213 1.00 79.25 293 ILE A O 1
ATOM 2308 N N . GLU A 1 294 ? 25.504 -6.811 -23.075 1.00 78.62 294 GLU A N 1
ATOM 2309 C CA . GLU A 1 294 ? 26.460 -5.905 -22.425 1.00 78.62 294 GLU A CA 1
ATOM 2310 C C . GLU A 1 294 ? 26.462 -6.017 -20.894 1.00 78.62 294 GLU A C 1
ATOM 2312 O O . GLU A 1 294 ? 27.518 -5.928 -20.276 1.00 78.62 294 GLU A O 1
ATOM 2317 N N . ASP A 1 295 ? 25.300 -6.258 -20.279 1.00 71.00 295 ASP A N 1
ATOM 2318 C CA . ASP A 1 295 ? 25.185 -6.334 -18.824 1.00 71.00 295 ASP A CA 1
ATOM 2319 C C . ASP A 1 295 ? 25.615 -7.713 -18.302 1.00 71.00 295 ASP A C 1
ATOM 2321 O O . ASP A 1 295 ? 25.931 -7.851 -17.123 1.00 71.00 295 ASP A O 1
ATOM 2325 N N . ILE A 1 296 ? 25.540 -8.749 -19.143 1.00 69.81 296 ILE A N 1
ATOM 2326 C CA . ILE A 1 296 ? 25.727 -10.163 -18.775 1.00 69.81 296 ILE A CA 1
ATOM 2327 C C . ILE A 1 296 ? 27.137 -10.645 -19.140 1.00 69.81 296 ILE A C 1
ATOM 2329 O O . ILE A 1 296 ? 27.777 -11.348 -18.363 1.00 69.81 296 ILE A O 1
ATOM 2333 N N . ALA A 1 297 ? 27.620 -10.260 -20.316 1.00 79.25 297 ALA A N 1
ATOM 2334 C CA . ALA A 1 297 ? 28.888 -10.679 -20.893 1.00 79.25 297 ALA A CA 1
ATOM 2335 C C . ALA A 1 297 ? 29.569 -9.496 -21.622 1.00 79.25 297 ALA A C 1
ATOM 2337 O O . ALA A 1 297 ? 29.660 -9.481 -22.858 1.00 79.25 297 ALA A O 1
ATOM 2338 N N . PRO A 1 298 ? 30.013 -8.459 -20.882 1.00 80.19 298 PRO A N 1
ATOM 2339 C CA . PRO A 1 298 ? 30.632 -7.270 -21.468 1.00 80.19 298 PRO A CA 1
ATOM 2340 C C . PRO A 1 298 ? 31.941 -7.585 -22.203 1.00 80.19 298 PRO A C 1
ATOM 2342 O O . PRO A 1 298 ? 32.219 -6.992 -23.250 1.00 80.19 298 PRO A O 1
ATOM 2345 N N . ASN A 1 299 ? 32.738 -8.535 -21.700 1.00 78.31 299 ASN A N 1
ATOM 2346 C CA . ASN A 1 299 ? 34.011 -8.899 -22.321 1.00 78.31 299 ASN A CA 1
ATOM 2347 C C . ASN A 1 299 ? 33.797 -9.696 -23.606 1.00 78.31 299 ASN A C 1
ATOM 2349 O O . ASN A 1 299 ? 34.571 -9.551 -24.553 1.00 78.31 299 ASN A O 1
ATOM 2353 N N . LEU A 1 300 ? 32.730 -10.492 -23.673 1.00 79.44 300 LEU A N 1
ATOM 2354 C CA . LEU A 1 300 ? 32.284 -11.139 -24.899 1.00 79.44 300 LEU A CA 1
ATOM 2355 C C . LEU A 1 300 ? 31.848 -10.111 -25.947 1.00 79.44 300 LEU A C 1
ATOM 2357 O O . LEU A 1 300 ? 32.339 -10.150 -27.075 1.00 79.44 300 LEU A O 1
ATOM 2361 N N . LEU A 1 301 ? 30.975 -9.166 -25.576 1.00 82.31 301 LEU A N 1
ATOM 2362 C CA . LEU A 1 301 ? 30.489 -8.128 -26.489 1.00 82.31 301 LEU A CA 1
ATOM 2363 C C . LEU A 1 301 ? 31.640 -7.288 -27.059 1.00 82.31 301 LEU A C 1
ATOM 2365 O O . LEU A 1 301 ? 31.650 -6.986 -28.252 1.00 82.31 301 LEU A O 1
ATOM 2369 N N . ALA A 1 302 ? 32.647 -6.977 -26.238 1.00 83.50 302 ALA A N 1
ATOM 2370 C CA . ALA A 1 302 ? 33.838 -6.239 -26.655 1.00 83.50 302 ALA A CA 1
ATOM 2371 C C . ALA A 1 302 ? 34.669 -6.954 -27.742 1.00 83.50 302 ALA A C 1
ATOM 2373 O O . ALA A 1 302 ? 35.497 -6.321 -28.399 1.00 83.50 302 ALA A O 1
ATOM 2374 N N . LYS A 1 303 ? 34.471 -8.264 -27.949 1.00 81.56 303 LYS A N 1
ATOM 2375 C CA . LYS A 1 303 ? 35.124 -9.041 -29.019 1.00 8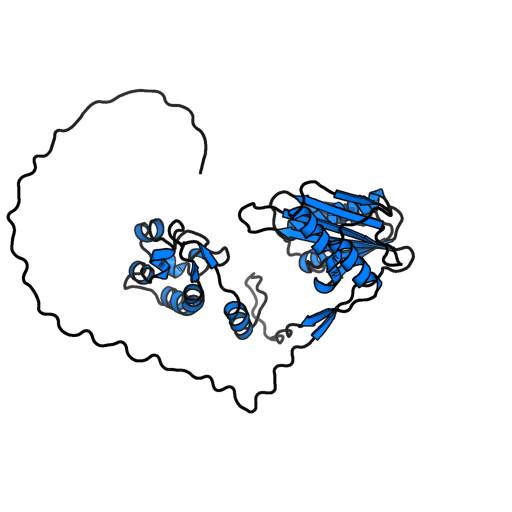1.56 303 LYS A CA 1
ATOM 2376 C C . LYS A 1 303 ? 34.283 -9.160 -30.288 1.00 81.56 303 LYS A C 1
ATOM 2378 O O . LYS A 1 303 ? 34.799 -9.615 -31.308 1.00 81.56 303 LYS A O 1
ATOM 2383 N N . VAL A 1 304 ? 33.024 -8.728 -30.261 1.00 82.25 304 VAL A N 1
ATOM 2384 C CA . VAL A 1 304 ? 32.129 -8.803 -31.416 1.00 82.25 304 VAL A CA 1
ATOM 2385 C C . VAL A 1 304 ? 32.324 -7.592 -32.322 1.00 82.25 304 VAL A C 1
ATOM 2387 O O . VAL A 1 304 ? 32.339 -6.443 -31.885 1.00 82.25 304 VAL A O 1
ATOM 2390 N N . HIS A 1 305 ? 32.434 -7.835 -33.628 1.00 83.88 305 HIS A N 1
ATOM 2391 C CA . HIS A 1 305 ? 32.612 -6.755 -34.593 1.00 83.88 305 HIS A CA 1
ATOM 2392 C C . HIS A 1 305 ? 31.404 -5.785 -34.579 1.00 83.88 305 HIS A C 1
ATOM 2394 O O . HIS A 1 305 ? 30.268 -6.246 -34.727 1.00 83.88 305 HIS A O 1
ATOM 2400 N N . PRO A 1 306 ? 31.600 -4.450 -34.536 1.00 79.62 306 PRO A N 1
ATOM 2401 C CA . PRO A 1 306 ? 30.507 -3.473 -34.408 1.00 79.62 306 PRO A CA 1
ATOM 2402 C C . PRO A 1 306 ? 29.400 -3.579 -35.471 1.00 79.62 306 PRO A C 1
ATOM 2404 O O . PRO A 1 306 ? 28.222 -3.364 -35.205 1.00 79.62 306 PRO A O 1
ATOM 2407 N N . ARG A 1 307 ? 29.747 -3.973 -36.704 1.00 82.19 307 ARG A N 1
ATOM 2408 C CA . ARG A 1 307 ? 28.737 -4.239 -37.752 1.00 82.19 307 ARG A CA 1
ATOM 2409 C C . ARG A 1 307 ? 27.807 -5.410 -37.409 1.00 82.19 307 ARG A C 1
ATOM 2411 O O . ARG A 1 307 ? 26.641 -5.382 -37.788 1.00 82.19 307 ARG A O 1
ATOM 2418 N N . ARG A 1 308 ? 28.310 -6.441 -36.722 1.00 81.12 308 ARG A N 1
ATOM 2419 C CA . ARG A 1 308 ? 27.511 -7.593 -36.276 1.00 81.12 308 ARG A CA 1
ATOM 2420 C C . ARG A 1 308 ? 26.648 -7.214 -35.078 1.00 81.12 308 ARG A C 1
ATOM 2422 O O . ARG A 1 308 ? 25.468 -7.552 -35.073 1.00 81.12 308 ARG A O 1
ATOM 2429 N N . THR A 1 309 ? 27.176 -6.424 -34.138 1.00 80.19 309 THR A N 1
ATOM 2430 C CA . THR A 1 309 ? 26.380 -5.934 -33.000 1.00 80.19 309 THR A CA 1
ATOM 2431 C C . THR A 1 309 ? 25.201 -5.068 -33.447 1.00 80.19 309 THR A C 1
ATOM 2433 O O . THR A 1 309 ? 24.117 -5.172 -32.886 1.00 80.19 309 THR A O 1
ATOM 2436 N N . ALA A 1 310 ? 25.371 -4.274 -34.507 1.00 78.69 310 ALA A N 1
ATOM 2437 C CA . ALA A 1 310 ? 24.322 -3.409 -35.047 1.00 78.69 310 ALA A CA 1
ATOM 2438 C C . ALA A 1 310 ? 23.266 -4.113 -35.925 1.00 78.69 310 ALA A C 1
ATOM 2440 O O . ALA A 1 310 ? 22.270 -3.482 -36.265 1.00 78.69 310 ALA A O 1
ATOM 2441 N N . SER A 1 311 ? 23.472 -5.373 -36.328 1.00 79.81 311 SER A N 1
ATOM 2442 C CA . SER A 1 311 ? 22.613 -6.048 -37.322 1.00 79.81 311 SER A CA 1
ATOM 2443 C C . SER A 1 311 ? 22.087 -7.423 -36.908 1.00 79.81 311 SER A C 1
ATOM 2445 O O . SER A 1 311 ? 21.132 -7.915 -37.510 1.00 79.81 311 SER A O 1
ATOM 2447 N N . ARG A 1 312 ? 22.686 -8.073 -35.902 1.00 88.69 312 ARG A N 1
ATOM 2448 C CA . ARG A 1 312 ? 22.250 -9.395 -35.442 1.00 88.69 312 ARG A CA 1
ATOM 2449 C C . ARG A 1 312 ? 20.908 -9.285 -34.731 1.00 88.69 312 ARG A C 1
ATOM 2451 O O . ARG A 1 312 ? 20.829 -8.665 -33.676 1.00 88.69 312 ARG A O 1
ATOM 2458 N N . THR A 1 313 ? 19.883 -9.937 -35.267 1.00 84.62 313 THR A N 1
ATOM 2459 C CA . THR A 1 313 ? 18.580 -10.034 -34.603 1.00 84.62 313 THR A CA 1
ATOM 2460 C C . THR A 1 313 ? 18.581 -11.128 -33.540 1.00 84.62 313 THR A C 1
ATOM 2462 O O . THR A 1 313 ? 19.356 -12.084 -33.638 1.00 84.62 313 THR A O 1
ATOM 2465 N N . VAL A 1 314 ? 17.702 -11.012 -32.542 1.00 78.50 314 VAL A N 1
ATOM 2466 C CA . VAL A 1 314 ? 17.525 -12.027 -31.493 1.00 78.50 314 VAL A CA 1
ATOM 2467 C C . VAL A 1 314 ? 17.166 -13.376 -32.112 1.00 78.50 314 VAL A C 1
ATOM 2469 O O . VAL A 1 314 ? 17.765 -14.372 -31.730 1.00 78.50 314 VAL A O 1
ATOM 2472 N N . LYS A 1 315 ? 16.307 -13.415 -33.142 1.00 79.88 315 LYS A N 1
ATOM 2473 C CA . LYS A 1 315 ? 15.949 -14.646 -33.869 1.00 79.88 315 LYS A CA 1
ATOM 2474 C C . LYS A 1 315 ? 17.171 -15.393 -34.400 1.00 79.88 315 LYS A C 1
ATOM 2476 O O . LYS A 1 315 ? 17.430 -16.526 -34.011 1.00 79.88 315 LYS A O 1
ATOM 2481 N N . LYS A 1 316 ? 17.979 -14.711 -35.213 1.00 78.00 316 LYS A N 1
ATOM 2482 C CA . LYS A 1 316 ? 19.196 -15.290 -35.801 1.00 78.00 316 LYS A CA 1
ATOM 2483 C C . LYS A 1 316 ? 20.253 -15.610 -34.749 1.00 78.00 316 LYS A C 1
ATOM 2485 O O . LYS A 1 316 ? 21.006 -16.569 -34.880 1.00 78.00 316 LYS A O 1
ATOM 2490 N N . GLY A 1 317 ? 20.336 -14.786 -33.706 1.00 80.94 317 GLY A N 1
ATOM 2491 C CA . GLY A 1 317 ? 21.189 -15.055 -32.557 1.00 80.94 317 GLY A CA 1
ATOM 2492 C C . GLY A 1 317 ? 20.802 -16.373 -31.891 1.00 80.94 317 GLY A C 1
ATOM 2493 O O . GLY A 1 317 ? 21.637 -17.253 -31.768 1.00 80.94 317 GLY A O 1
ATOM 2494 N N . MET A 1 318 ? 19.530 -16.571 -31.570 1.00 74.62 318 MET A N 1
ATOM 2495 C CA . MET A 1 318 ? 19.021 -17.784 -30.923 1.00 74.62 318 MET A CA 1
ATOM 2496 C C . MET A 1 318 ? 19.122 -19.047 -31.792 1.00 74.62 318 MET A C 1
ATOM 2498 O O . MET A 1 318 ? 19.272 -20.143 -31.261 1.00 74.62 318 MET A O 1
ATOM 2502 N N . GLU A 1 319 ? 19.153 -18.901 -33.118 1.00 76.56 319 GLU A N 1
ATOM 2503 C CA . GLU A 1 319 ? 19.477 -19.975 -34.075 1.00 76.56 319 GLU A CA 1
ATOM 2504 C C . GLU A 1 319 ? 20.978 -20.358 -34.079 1.00 76.56 319 GLU A C 1
ATOM 2506 O O . GLU A 1 319 ? 21.412 -21.229 -34.833 1.00 76.56 319 GLU A O 1
ATOM 2511 N N . GLY A 1 320 ? 21.791 -19.726 -33.225 1.00 71.50 320 GLY A N 1
ATOM 2512 C CA . GLY A 1 320 ? 23.207 -20.037 -33.021 1.00 71.50 320 GLY A CA 1
ATOM 2513 C C . GLY A 1 320 ? 24.169 -19.183 -33.845 1.00 71.50 320 GLY A C 1
ATOM 2514 O O . GLY A 1 320 ? 25.383 -19.382 -33.767 1.00 71.50 320 GLY A O 1
ATOM 2515 N N . GLU A 1 321 ? 23.688 -18.200 -34.616 1.00 80.69 321 GLU A N 1
ATOM 2516 C CA . GLU A 1 321 ? 24.580 -17.377 -35.442 1.00 80.69 321 GLU A CA 1
ATOM 2517 C C . GLU A 1 321 ? 25.482 -16.440 -34.628 1.00 80.69 321 GLU A C 1
ATOM 2519 O O . GLU A 1 321 ? 26.516 -16.001 -35.133 1.00 80.69 321 GLU A O 1
ATOM 2524 N N . TRP A 1 322 ? 25.137 -16.161 -33.369 1.00 78.81 322 TRP A N 1
ATOM 2525 C CA . TRP A 1 322 ? 25.946 -15.322 -32.482 1.00 78.81 322 TRP A CA 1
ATOM 2526 C C . TRP A 1 322 ? 27.355 -15.890 -32.251 1.00 78.81 322 TRP A C 1
ATOM 2528 O O . TRP A 1 322 ? 28.314 -15.133 -32.143 1.00 78.81 322 TRP A O 1
ATOM 2538 N N . LEU A 1 323 ? 27.520 -17.218 -32.280 1.00 74.06 323 LEU A N 1
ATOM 2539 C CA . LEU A 1 323 ? 28.827 -17.881 -32.178 1.00 74.06 323 LEU A CA 1
ATOM 2540 C C . LEU A 1 323 ? 29.769 -17.467 -33.315 1.00 74.06 323 LEU A C 1
ATOM 2542 O O . LEU A 1 323 ? 30.978 -17.355 -33.122 1.00 74.06 323 LEU A O 1
ATOM 2546 N N . ARG A 1 324 ? 29.214 -17.198 -34.502 1.00 76.69 324 ARG A N 1
ATOM 2547 C CA . ARG A 1 324 ? 29.980 -16.735 -35.668 1.00 76.69 324 ARG A CA 1
ATOM 2548 C C . ARG A 1 324 ? 30.374 -15.265 -35.550 1.00 76.69 324 ARG A C 1
ATOM 2550 O O . ARG A 1 324 ? 31.309 -14.836 -36.222 1.00 76.69 324 ARG A O 1
ATOM 2557 N N . ASP A 1 325 ? 29.680 -14.504 -34.708 1.00 81.19 325 ASP A N 1
ATOM 2558 C CA . ASP A 1 325 ? 29.975 -13.092 -34.469 1.00 81.19 325 ASP A CA 1
ATOM 2559 C C . ASP A 1 325 ? 31.179 -12.909 -33.525 1.00 81.19 325 ASP A C 1
ATOM 2561 O O . ASP A 1 325 ? 31.868 -11.892 -33.608 1.00 81.19 325 ASP A O 1
ATOM 2565 N N . CYS A 1 326 ? 31.456 -13.904 -32.674 1.00 70.75 326 CYS A N 1
ATOM 2566 C CA . CYS A 1 326 ? 32.465 -13.872 -31.609 1.00 70.75 326 CYS A CA 1
ATOM 2567 C C . CYS A 1 326 ? 33.923 -14.080 -32.069 1.00 70.75 326 CYS A C 1
ATOM 2569 O O . CYS A 1 326 ? 34.848 -13.840 -31.295 1.00 70.75 326 CYS A O 1
ATOM 2571 N N . GLY A 1 327 ? 34.155 -14.484 -33.323 1.00 64.50 327 GLY A N 1
ATOM 2572 C CA . GLY A 1 327 ? 35.500 -14.740 -33.857 1.00 64.50 327 GLY A CA 1
ATOM 2573 C C . GLY A 1 327 ? 36.258 -15.886 -33.156 1.00 64.50 327 GLY A C 1
ATOM 2574 O O . GLY A 1 327 ? 35.846 -16.409 -32.128 1.00 64.50 327 GLY A O 1
ATOM 2575 N N . LEU A 1 328 ? 37.398 -16.306 -33.719 1.00 58.84 328 LEU A N 1
ATOM 2576 C CA . LEU A 1 328 ? 38.193 -17.444 -33.207 1.00 58.84 328 LEU A CA 1
ATOM 2577 C C . LEU A 1 328 ? 39.152 -17.080 -32.055 1.00 58.84 328 LEU A C 1
ATOM 2579 O O . LEU A 1 328 ? 39.820 -17.954 -31.511 1.00 58.84 328 LEU A O 1
ATOM 2583 N N . LYS A 1 329 ? 39.259 -15.796 -31.695 1.00 65.19 329 LYS A N 1
ATOM 2584 C CA . LYS A 1 329 ? 40.181 -15.292 -30.663 1.00 65.19 329 LYS A CA 1
ATOM 2585 C C . LYS A 1 329 ? 39.407 -14.718 -29.483 1.00 65.19 329 LYS A C 1
ATOM 2587 O O . LYS A 1 329 ? 39.432 -13.514 -29.229 1.00 65.19 329 LYS A O 1
ATOM 2592 N N . LEU A 1 330 ? 38.712 -15.593 -28.769 1.00 69.06 330 LEU A N 1
ATOM 2593 C CA . LEU A 1 330 ? 38.112 -15.246 -27.489 1.00 69.06 330 LEU A CA 1
ATOM 2594 C C . LEU A 1 330 ? 39.186 -15.356 -26.401 1.00 69.06 330 LEU A C 1
ATOM 2596 O O . LEU A 1 330 ? 39.938 -16.325 -26.361 1.00 69.06 330 LEU A O 1
ATOM 2600 N N . GLY A 1 331 ? 39.312 -14.331 -25.557 1.00 66.88 331 GLY A N 1
ATOM 2601 C CA . GLY A 1 331 ? 40.169 -14.387 -24.368 1.00 66.88 331 GLY A CA 1
ATOM 2602 C C . GLY A 1 331 ? 39.532 -15.250 -23.276 1.00 66.88 331 GLY A C 1
ATOM 2603 O O . GLY A 1 331 ? 38.331 -15.515 -23.329 1.00 66.88 331 GLY A O 1
ATOM 2604 N N . ALA A 1 332 ? 40.315 -15.676 -22.281 1.00 62.03 332 ALA A N 1
ATOM 2605 C CA . ALA A 1 332 ? 39.840 -16.547 -21.198 1.00 62.03 332 ALA A CA 1
ATOM 2606 C C . ALA A 1 332 ? 38.602 -15.984 -20.473 1.00 62.03 332 ALA A C 1
ATOM 2608 O O . ALA A 1 332 ? 37.684 -16.730 -20.150 1.00 62.03 332 ALA A O 1
ATOM 2609 N N . GLU A 1 333 ? 38.537 -14.663 -20.302 1.00 68.00 333 GLU A N 1
ATOM 2610 C CA . GLU A 1 333 ? 37.414 -13.961 -19.670 1.00 68.00 333 GLU A CA 1
ATOM 2611 C C . GLU A 1 333 ? 36.134 -14.026 -20.516 1.00 68.00 333 GLU A C 1
ATOM 2613 O O . GLU A 1 333 ? 35.073 -14.368 -20.002 1.00 68.00 333 GLU A O 1
ATOM 2618 N N . ALA A 1 334 ? 36.233 -13.812 -21.833 1.00 65.19 334 ALA A N 1
ATOM 2619 C CA . ALA A 1 334 ? 35.095 -13.941 -22.746 1.00 65.19 334 ALA A CA 1
ATOM 2620 C C . ALA A 1 334 ? 34.622 -15.403 -22.870 1.00 65.19 334 ALA A C 1
ATOM 2622 O O . ALA A 1 334 ? 33.426 -15.666 -22.963 1.00 65.19 334 ALA A O 1
ATOM 2623 N N . MET A 1 335 ? 35.546 -16.370 -22.829 1.00 61.19 335 MET A N 1
ATOM 2624 C CA . MET A 1 335 ? 35.206 -17.798 -22.800 1.00 61.19 335 MET A CA 1
ATOM 2625 C C . MET A 1 335 ? 34.513 -18.199 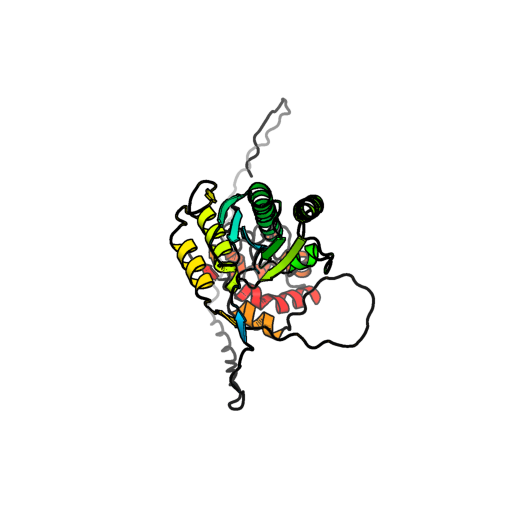-21.492 1.00 61.19 335 MET A C 1
ATOM 2627 O O . MET A 1 335 ? 33.541 -18.953 -21.522 1.00 61.19 335 MET A O 1
ATOM 2631 N N . ALA A 1 336 ? 34.964 -17.665 -20.354 1.00 65.56 336 ALA A N 1
ATOM 2632 C CA . ALA A 1 336 ? 34.316 -17.873 -19.064 1.00 65.56 336 ALA A CA 1
ATOM 2633 C C . ALA A 1 336 ? 32.908 -17.257 -19.034 1.00 65.56 336 ALA A C 1
ATOM 2635 O O . ALA A 1 336 ? 31.981 -17.883 -18.526 1.00 65.56 336 ALA A O 1
ATOM 2636 N N . GLU A 1 337 ? 32.715 -16.073 -19.620 1.00 73.31 337 GLU A N 1
ATOM 2637 C CA . GLU A 1 337 ? 31.392 -15.455 -19.754 1.00 73.31 337 GLU A CA 1
ATOM 2638 C C . GLU A 1 337 ? 30.447 -16.282 -20.630 1.00 73.31 337 GLU A C 1
ATOM 2640 O O . GLU A 1 337 ? 29.297 -16.476 -20.238 1.00 73.31 337 GLU A O 1
ATOM 2645 N N . ILE A 1 338 ? 30.923 -16.826 -21.758 1.00 63.88 338 ILE A N 1
ATOM 2646 C CA . ILE A 1 338 ? 30.138 -17.762 -22.577 1.00 63.88 338 ILE A CA 1
ATOM 2647 C C . ILE A 1 338 ? 29.720 -18.968 -21.737 1.00 63.88 338 ILE A C 1
ATOM 2649 O O . ILE A 1 338 ? 28.540 -19.295 -21.691 1.00 63.88 338 ILE A O 1
ATOM 2653 N N . PHE A 1 339 ? 30.664 -19.619 -21.056 1.00 61.94 339 PHE A N 1
ATOM 2654 C CA . PHE A 1 339 ? 30.391 -20.843 -20.303 1.00 61.94 339 PHE A CA 1
ATOM 2655 C C . PHE A 1 339 ? 29.425 -20.607 -19.129 1.00 61.94 339 PHE A C 1
ATOM 2657 O O . PHE A 1 339 ? 28.499 -21.390 -18.913 1.00 61.94 339 PHE A O 1
ATOM 2664 N N . ASN A 1 340 ? 29.598 -19.496 -18.410 1.00 59.88 340 ASN A N 1
ATOM 2665 C CA . ASN A 1 340 ? 28.784 -19.152 -17.245 1.00 59.88 340 ASN A CA 1
ATOM 2666 C C . ASN A 1 340 ? 27.362 -18.708 -17.617 1.00 59.88 340 ASN A C 1
ATOM 2668 O O . ASN A 1 340 ? 26.439 -18.951 -16.844 1.00 59.88 340 ASN A O 1
ATOM 2672 N N . HIS A 1 341 ? 27.166 -18.106 -18.794 1.00 61.97 341 HIS A N 1
ATOM 2673 C CA . HIS A 1 341 ? 25.872 -17.548 -19.204 1.00 61.97 341 HIS A CA 1
ATOM 2674 C C . HIS A 1 341 ? 25.186 -18.324 -20.341 1.00 61.97 341 HIS A C 1
ATOM 2676 O O . HIS A 1 341 ? 24.052 -18.006 -20.698 1.00 61.97 341 HIS A O 1
ATOM 2682 N N . TRP A 1 342 ? 25.810 -19.387 -20.868 1.00 63.84 342 TRP A N 1
ATOM 2683 C CA . TRP A 1 342 ? 25.228 -20.271 -21.890 1.00 63.84 342 TRP A CA 1
ATOM 2684 C C . TRP A 1 342 ? 23.846 -20.803 -21.489 1.00 63.84 342 TRP A C 1
ATOM 2686 O O . TRP A 1 342 ? 22.939 -20.879 -22.313 1.00 63.84 342 TRP A O 1
ATOM 2696 N N . HIS A 1 343 ? 23.660 -21.114 -20.205 1.00 56.56 343 HIS A N 1
ATOM 2697 C CA . HIS A 1 343 ? 22.394 -21.613 -19.668 1.00 56.56 343 HIS A CA 1
ATOM 2698 C C . HIS A 1 343 ? 21.271 -20.566 -19.704 1.00 56.56 343 HIS A C 1
ATOM 2700 O O . HIS A 1 343 ? 20.115 -20.944 -19.844 1.00 56.56 343 HIS A O 1
ATOM 2706 N N . VAL A 1 344 ? 21.594 -19.269 -19.631 1.00 58.84 344 VAL A N 1
ATOM 2707 C CA . VAL A 1 344 ? 20.613 -18.174 -19.737 1.00 58.84 344 VAL A CA 1
ATOM 2708 C C . VAL A 1 344 ? 20.124 -18.048 -21.181 1.00 58.84 344 VAL A C 1
ATOM 2710 O O . VAL A 1 344 ? 18.923 -17.998 -21.428 1.00 58.84 344 VAL A O 1
ATOM 2713 N N . LEU A 1 345 ? 21.045 -18.095 -22.150 1.00 56.81 345 LEU A N 1
ATOM 2714 C CA . LEU A 1 345 ? 20.706 -18.070 -23.576 1.00 56.81 345 LEU A CA 1
ATOM 2715 C C . LEU A 1 345 ? 19.949 -19.332 -24.010 1.00 56.81 345 LEU A C 1
ATOM 2717 O O . LEU A 1 345 ? 18.995 -19.237 -24.767 1.00 56.81 345 LEU A O 1
ATOM 2721 N N . ALA A 1 346 ? 20.314 -20.509 -23.498 1.00 56.72 346 ALA A N 1
ATOM 2722 C CA . ALA A 1 346 ? 19.666 -21.776 -23.846 1.00 56.72 346 ALA A CA 1
ATOM 2723 C C . ALA A 1 346 ? 18.218 -21.919 -23.323 1.00 56.72 346 ALA A C 1
ATOM 2725 O O . ALA A 1 346 ? 17.529 -22.865 -23.703 1.00 56.72 346 ALA A O 1
ATOM 2726 N N . ARG A 1 347 ? 17.758 -21.011 -22.448 1.00 54.34 347 ARG A N 1
ATOM 2727 C CA . ARG A 1 347 ? 16.419 -21.030 -21.828 1.00 54.34 347 ARG A CA 1
ATOM 2728 C C . ARG A 1 347 ? 15.412 -20.082 -22.484 1.00 54.34 347 ARG A C 1
ATOM 2730 O O . ARG A 1 347 ? 14.233 -20.129 -22.138 1.00 54.34 347 ARG A O 1
ATOM 2737 N N . VAL A 1 348 ? 15.841 -19.248 -23.433 1.00 55.00 348 VAL A N 1
ATOM 2738 C CA . VAL A 1 348 ? 14.934 -18.351 -24.159 1.00 55.00 348 VAL A CA 1
ATOM 2739 C C . VAL A 1 348 ? 14.227 -19.118 -25.269 1.00 55.00 348 VAL A C 1
ATOM 2741 O O . VAL A 1 348 ? 14.869 -19.725 -26.125 1.00 55.00 348 VAL A O 1
ATOM 2744 N N . GLN A 1 349 ? 12.896 -19.064 -25.273 1.00 52.31 349 GLN A N 1
ATOM 2745 C CA . GLN A 1 349 ? 12.078 -19.624 -26.345 1.00 52.31 349 GLN A CA 1
ATOM 2746 C C . GLN A 1 349 ? 11.479 -18.492 -27.176 1.00 52.31 349 GLN A C 1
ATOM 2748 O O . GLN A 1 349 ? 10.862 -17.563 -26.650 1.00 52.31 349 GLN A O 1
ATOM 2753 N N . LEU A 1 350 ? 11.671 -18.576 -28.492 1.00 51.81 350 LEU A N 1
ATOM 2754 C CA . LEU A 1 350 ? 10.978 -17.715 -29.439 1.00 51.81 350 LEU A CA 1
ATOM 2755 C C . LEU A 1 350 ? 9.616 -18.329 -29.725 1.00 51.81 350 LEU A C 1
ATOM 2757 O O . LEU A 1 350 ? 9.537 -19.472 -30.173 1.00 51.81 350 LEU A O 1
ATOM 2761 N N . VAL A 1 351 ? 8.553 -17.569 -29.483 1.00 45.66 351 VAL A N 1
ATOM 2762 C CA . VAL A 1 351 ? 7.214 -17.985 -29.905 1.00 45.66 351 VAL A CA 1
ATOM 2763 C C . VAL A 1 351 ? 7.091 -17.673 -31.399 1.00 45.66 351 VAL A C 1
ATOM 2765 O O . VAL A 1 351 ? 7.327 -16.516 -31.779 1.00 45.66 351 VAL A O 1
ATOM 2768 N N . PRO A 1 352 ? 6.793 -18.669 -32.258 1.00 40.47 352 PRO A N 1
ATOM 2769 C CA . PRO A 1 352 ? 6.498 -18.403 -33.659 1.00 40.47 352 PRO A CA 1
ATOM 2770 C C . PRO A 1 352 ? 5.271 -17.490 -33.745 1.00 40.47 352 PRO A C 1
ATOM 2772 O O . PRO A 1 352 ? 4.346 -17.625 -32.946 1.00 40.47 352 PRO A O 1
ATOM 2775 N N . ALA A 1 353 ? 5.320 -16.525 -34.663 1.00 45.56 353 ALA A N 1
ATOM 2776 C CA . ALA A 1 353 ? 4.206 -15.615 -34.911 1.00 45.56 353 ALA A CA 1
ATOM 2777 C C . ALA A 1 353 ? 2.972 -16.362 -35.430 1.00 45.56 353 ALA A C 1
ATOM 2779 O O . ALA A 1 353 ? 3.167 -17.327 -36.208 1.00 45.56 353 ALA A O 1
#

Sequence (353 aa):
MACLLVPYFAQPWCGAPPPFQLAPTPYQSRPTFPCSSSPSPPPKPSYSFSLSPAAEPFQPRTTTVQWQAPPDGCVKINFDGSMYYDGSGRASIGGVIRDCTGRVLVAFAKRTKPSSPGIAEAQALIHGLQLALRHFPGSWLLVEGDDLMLVKLLRGEDTERRIPLAMQEEIIMLLRRFPACEVNHIFREGNQVADALCHEAYQQPGDREWVGDVRLPQAVWEKARDDAQGKKYVRICKPKPPRCRSFIPSLVKFDLHISRLSMGLFESVMVVVLVSGERALFWRDRWLEGRGIEDIAPNLLAKVHPRRTASRTVKKGMEGEWLRDCGLKLGAEAMAEIFNHWHVLARVQLVPA

Secondary structure (DSSP, 8-state):
---------------PPPPPPP-PPP-PPPPPPP---PPPPPPP--------TT-------EEEE---PPPTTEEEEEEEEEE-TTTT--EEEEEEEE-TT--EEEEEEEEE-S--HHHHHHHHHHHHHHHHHHH-TTSEEEEEES-HHHHHHHTTS----SS-HHHHHHHHHHHTTSSSEEEEE--GGG-HHHHHHHHHHHHSSS-EEEESSPPPPHHHHHHHHHHHTT--EEEEPPPPPP-----------------HHHHHHHTTT---EEE-SSSSBTTTS--BTTB-HHHH-HHHHTTS-HHHHTT-BHHHIIIIIHHHHS-S---HHHHHHHHHHHHHHTT-EEEP-

Organism: Lolium multiflorum (NCBI:txid4521)

InterPro domains:
  IPR002156 Ribonuclease H domain [PF13456] (78-201)
  IPR012337 Ribonuclease H-like superfamily [SSF53098] (74-205)
  IPR036397 Ribonuclease H superfamily [G3DSA:3.30.420.10] (73-204)
  IPR044730 Ribonuclease H-like domain, plant type [cd06222] (77-199)
  IPR053151 Ribonuclease H-like [PTHR47723] (60-205)